Protein AF-A0ABD2NHF4-F1 (afdb_monomer)

Mean predicted aligned error: 11.07 Å

Radius of gyration: 27.61 Å; Cα contacts (8 Å, |Δi|>4): 330; chains: 1; bounding box: 71×28×76 Å

Organism: NCBI:txid559131

InterPro domains:
  IPR002110 Ankyrin repeat [PF12796] (22-99)
  IPR002110 Ankyrin repeat [PR01415] (70-85)
  IPR002110 Ankyrin repeat [PR01415] (150-164)
  IPR002110 Ankyrin repeat [PS50088] (69-101)
  IPR002110 Ankyrin repeat [SM00248] (5-34)
  IPR002110 Ankyrin repeat [SM00248] (36-65)
  IPR002110 Ankyrin repeat [SM00248] (69-98)
  IPR002110 Ankyrin repeat [SM00248] (102-132)
  IPR002110 Ankyrin repeat [SM00248] (135-163)
  IPR036770 Ankyrin repeat-containing domain superfamily [G3DSA:1.25.40.20] (1-206)
  IPR036770 Ankyrin repeat-containing domain superfamily [SSF48403] (3-167)

Secondary structure (DSSP, 8-state):
---HHHHHHHHHHHHTT-HHHHHHHHHTT----HHHHHHHHHHHHHTT-HHHHHHHHHTT--SS---TTS--HHHHHHHTT-HHHHHHHHHTT--S---BTTTB-HHHHHHHTT--HHHHHHHHTT-S-TT-EETTEEHHHHHHHH-GGGHHHHHHTT--TT--BTTB-HHHHHHHS---HHHHHHHHHH---S-HHHH--HHHHHHHHSSS-SSSSHHHHHHHHHHHSHHHHHHHHHSHHHHHHHHHHHHHTT---HHHHHHHHHHHHHTT----HHHHHHHHHHTT-----

Foldseek 3Di:
DDDPVLLVQLVVCLVVVPLPSNLVSLVVVPPDDLVSLQVSLLSCLLSVPLSSNLSSVVSPRAQADADPQQDTSLLSNLLVLPPSSNVSCVVSPHDQQSQGDQRAGSLNSSLVSVHDPVSNLVSLVVDPDQADAGPQDGPLLSCLAGPLVCLLVSVVSPRQQQDDTPNDGSLLSCLVRPDALVSLLSSVVRHDDPDDPPDPPLVNLLSLLLRDPCPDDSSVSNLLSQCLPPVNVVCLQVPVLVSLQSSLVSCLVPDDDVVSVVSNVVSCVVNVRDDDPVSVVVSCVSSVHDDDD

pLDDT: mean 76.52, std 15.14, range [29.47, 97.62]

Solvent-accessible surface area (backbone atoms only — not comparable to full-atom values): 16964 Å² total; per-residue (Å²): 136,80,59,77,62,62,60,52,51,51,56,44,22,64,76,66,69,36,65,66,59,41,51,58,50,60,72,68,61,67,77,62,54,74,69,54,32,38,55,50,50,43,49,27,39,74,65,69,35,54,72,54,40,53,53,43,49,78,74,66,42,60,54,68,50,56,50,99,82,46,44,28,43,58,54,50,18,38,70,66,51,36,56,70,45,39,53,50,44,56,73,72,63,45,68,68,78,67,56,29,90,67,53,36,43,62,36,50,44,23,53,73,70,63,31,49,66,70,51,37,55,57,34,50,78,68,60,86,62,53,71,49,62,29,90,65,45,33,48,67,63,51,24,53,74,65,41,54,86,48,47,69,58,48,46,76,70,63,34,63,62,71,53,66,42,84,94,31,41,52,68,61,50,39,64,83,36,79,62,58,54,73,59,50,44,56,53,57,75,64,49,72,84,90,56,72,91,85,55,70,46,60,60,65,58,36,51,70,43,57,51,97,39,66,77,88,42,63,56,41,50,44,53,48,53,51,56,66,32,74,74,44,43,53,47,44,66,74,44,42,58,60,55,49,44,50,46,48,62,42,24,66,85,75,71,74,53,74,68,57,53,52,51,51,52,50,53,41,48,75,70,71,36,79,82,51,70,68,50,53,52,53,41,33,58,73,69,72,48,80,80,85,126

Nearest PDB structures (foldseek):
  5y4e-assembly2_B  TM=7.535E-01  e=1.048E-05  Homo sapiens
  6z4s-assembly1_AAA  TM=8.666E-01  e=1.338E-03  Rattus norvegicus
  8jec-assembly1_D  TM=6.372E-01  e=3.390E-04  Arabidopsis thaliana
  8jeu-assembly1_B  TM=6.834E-01  e=2.660E-03  Arabidopsis thaliana
  8wfz-assembly1_A  TM=5.678E-01  e=9.495E-04  Arabidopsis thaliana

Structure (mmCIF, N/CA/C/O backbone):
data_AF-A0ABD2NHF4-F1
#
_entry.id   AF-A0ABD2NHF4-F1
#
loop_
_atom_site.group_PDB
_atom_site.id
_atom_site.type_symbol
_atom_site.label_atom_id
_atom_site.label_alt_id
_atom_site.label_comp_id
_atom_site.label_asym_id
_atom_site.label_entity_id
_atom_site.label_seq_id
_atom_site.pdbx_PDB_ins_code
_atom_site.Cartn_x
_atom_site.Cartn_y
_atom_site.Cartn_z
_atom_site.occupancy
_atom_site.B_iso_or_equiv
_atom_site.auth_seq_id
_atom_site.auth_comp_id
_atom_site.auth_asym_id
_atom_site.auth_atom_id
_atom_site.pdbx_PDB_model_num
ATOM 1 N N . MET A 1 1 ? -31.827 11.013 31.136 1.00 29.47 1 MET A N 1
ATOM 2 C CA . MET A 1 1 ? -30.781 11.999 31.483 1.00 29.47 1 MET A CA 1
ATOM 3 C C . MET A 1 1 ? -29.882 11.356 32.525 1.00 29.47 1 MET A C 1
ATOM 5 O O . MET A 1 1 ? -30.303 11.246 33.669 1.00 29.47 1 MET A O 1
ATOM 9 N N . LEU A 1 2 ? -28.715 10.832 32.148 1.00 40.34 2 LEU A N 1
ATOM 10 C CA . LEU A 1 2 ? -27.735 10.387 33.142 1.00 40.34 2 LEU A CA 1
ATOM 11 C C . LEU A 1 2 ? -26.875 11.585 33.553 1.00 40.34 2 LEU A C 1
ATOM 13 O O . LEU A 1 2 ? -26.462 12.386 32.722 1.00 40.34 2 LEU A O 1
ATOM 17 N N . ASN A 1 3 ? -26.702 11.742 34.865 1.00 45.44 3 ASN A N 1
ATOM 18 C CA . ASN A 1 3 ? -25.976 12.841 35.493 1.00 45.44 3 ASN A CA 1
ATOM 19 C C . ASN A 1 3 ? -24.485 12.809 35.118 1.00 45.44 3 ASN A C 1
ATOM 21 O O . ASN A 1 3 ? -23.912 11.726 35.001 1.00 45.44 3 ASN A O 1
ATOM 25 N N . ARG A 1 4 ? -23.850 13.994 35.088 1.00 56.00 4 ARG A N 1
ATOM 26 C CA . ARG A 1 4 ? -22.400 14.274 34.918 1.00 56.00 4 ARG A CA 1
ATOM 27 C C . ARG A 1 4 ? -21.428 13.302 35.626 1.00 56.00 4 ARG A C 1
ATOM 29 O O . ARG A 1 4 ? -20.258 13.231 35.272 1.00 56.00 4 ARG A O 1
ATOM 36 N N . ASN A 1 5 ? -21.899 12.547 36.617 1.00 59.22 5 ASN A N 1
ATOM 37 C CA . ASN A 1 5 ? -21.129 11.554 37.357 1.00 59.22 5 ASN A CA 1
ATOM 38 C C . ASN A 1 5 ? -20.833 10.287 36.533 1.00 59.22 5 ASN A C 1
ATOM 40 O O . ASN A 1 5 ? -19.735 9.764 36.646 1.00 59.22 5 ASN A O 1
ATOM 44 N N . GLY A 1 6 ? -21.758 9.792 35.700 1.00 61.44 6 GLY A N 1
ATOM 45 C CA . GLY A 1 6 ? -21.541 8.557 34.923 1.00 61.44 6 GLY A CA 1
ATOM 46 C C . GLY A 1 6 ? -20.440 8.703 33.868 1.00 61.44 6 GLY A C 1
ATOM 47 O O . GLY A 1 6 ? -19.565 7.848 33.754 1.00 61.44 6 GLY A O 1
ATOM 48 N N . GLU A 1 7 ? -20.436 9.837 33.167 1.00 65.12 7 GLU A N 1
ATOM 49 C CA . GLU A 1 7 ? -19.416 10.190 32.172 1.00 65.12 7 GLU A CA 1
ATOM 50 C C . GLU A 1 7 ? -18.049 10.377 32.833 1.00 65.12 7 GLU A C 1
ATOM 52 O O . GLU A 1 7 ? -17.050 9.810 32.394 1.00 65.12 7 GLU A O 1
ATOM 57 N N . SER A 1 8 ? -18.013 11.116 33.948 1.00 69.88 8 SER A N 1
ATOM 58 C CA . SER A 1 8 ? -16.793 11.322 34.727 1.00 69.88 8 SER A CA 1
ATOM 59 C C . SER A 1 8 ? -16.203 10.005 35.236 1.00 69.88 8 SER A C 1
ATOM 61 O O . SER A 1 8 ? -14.984 9.858 35.225 1.00 69.88 8 SER A O 1
ATOM 63 N N . LEU A 1 9 ? -17.036 9.050 35.670 1.00 73.12 9 LEU A N 1
ATOM 64 C CA . LEU A 1 9 ? -16.575 7.749 36.172 1.00 73.12 9 LEU A CA 1
ATOM 65 C C . LEU A 1 9 ? -15.984 6.881 35.053 1.00 73.12 9 LEU A C 1
ATOM 67 O O . LEU A 1 9 ? -14.995 6.194 35.290 1.00 73.12 9 LEU A O 1
ATOM 71 N N . LEU A 1 10 ? -16.517 6.956 33.831 1.00 74.00 10 LEU A N 1
ATOM 72 C CA . LEU A 1 10 ? -15.945 6.256 32.676 1.00 74.00 10 LEU A CA 1
ATOM 73 C C . LEU A 1 10 ? -14.634 6.876 32.195 1.00 74.00 10 LEU A C 1
ATOM 75 O O . LEU A 1 10 ? -13.663 6.167 31.954 1.00 74.00 10 LEU A O 1
ATOM 79 N N . TYR A 1 11 ? -14.546 8.204 32.109 1.00 74.19 11 TYR A N 1
ATOM 80 C CA . TYR A 1 11 ? -13.256 8.841 31.825 1.00 74.19 11 TYR A CA 1
ATOM 81 C C . TYR A 1 11 ? -12.226 8.549 32.921 1.00 74.19 11 TYR A C 1
ATOM 83 O O . TYR A 1 11 ? -11.036 8.412 32.636 1.00 74.19 11 TYR A O 1
ATOM 91 N N . GLN A 1 12 ? -12.670 8.430 34.172 1.00 74.88 12 GLN A N 1
ATOM 92 C CA . GLN A 1 12 ? -11.810 8.028 35.276 1.00 74.88 12 GLN A CA 1
ATOM 93 C C . GLN A 1 12 ? -11.367 6.565 35.151 1.00 74.88 12 GLN A C 1
ATOM 95 O O . GLN A 1 12 ? -10.194 6.295 35.391 1.00 74.88 12 GLN A O 1
ATOM 100 N N . SER A 1 13 ? -12.230 5.642 34.704 1.00 77.50 13 SER A N 1
ATOM 101 C CA . SER A 1 13 ? -11.823 4.251 34.453 1.00 77.50 13 SER A CA 1
ATOM 102 C C . SER A 1 13 ? -10.774 4.156 33.342 1.00 77.50 13 SER A C 1
ATOM 104 O O . SER A 1 13 ? -9.809 3.413 33.496 1.00 77.50 13 SER A O 1
ATOM 106 N N . LEU A 1 14 ? -10.905 4.960 32.273 1.00 77.25 14 LEU A N 1
ATOM 107 C CA . LEU A 1 14 ? -9.881 5.116 31.225 1.00 77.25 14 LEU A CA 1
ATOM 108 C C . LEU A 1 14 ? -8.553 5.638 31.791 1.00 77.25 14 LEU A C 1
ATOM 110 O O . LEU A 1 14 ? -7.505 5.049 31.548 1.00 77.25 14 LEU A O 1
ATOM 114 N N . ARG A 1 15 ? -8.593 6.713 32.589 1.00 75.50 15 ARG A N 1
ATOM 115 C CA . ARG A 1 15 ? -7.394 7.322 33.197 1.00 75.50 15 ARG A CA 1
ATOM 116 C C . ARG A 1 15 ? -6.671 6.410 34.180 1.00 75.50 15 ARG A C 1
ATOM 118 O O . ARG A 1 15 ? -5.449 6.452 34.253 1.00 75.50 15 ARG A O 1
ATOM 125 N N . CYS A 1 16 ? -7.421 5.642 34.961 1.00 77.06 16 CYS A N 1
ATOM 126 C CA . CYS A 1 16 ? -6.877 4.733 35.963 1.00 77.06 16 CYS A CA 1
ATOM 127 C C . CYS A 1 16 ? -6.583 3.334 35.405 1.00 77.06 16 CYS A C 1
ATOM 129 O O . CYS A 1 16 ? -6.199 2.473 36.190 1.00 77.06 16 CYS A O 1
ATOM 131 N N . THR A 1 17 ? -6.820 3.108 34.102 1.00 78.69 17 THR A N 1
ATOM 132 C CA . THR A 1 17 ? -6.677 1.814 33.410 1.00 78.69 17 THR A CA 1
ATOM 133 C C . THR A 1 17 ? -7.330 0.635 34.150 1.00 78.69 17 THR A C 1
ATOM 135 O O . THR A 1 17 ? -6.913 -0.515 34.024 1.00 78.69 17 THR A O 1
ATOM 138 N N . ASP A 1 18 ? -8.405 0.910 34.898 1.00 84.62 18 ASP A N 1
ATOM 139 C CA . ASP A 1 18 ? -9.119 -0.074 35.713 1.00 84.62 18 ASP A CA 1
ATOM 140 C C . ASP A 1 18 ? -10.211 -0.791 34.898 1.00 84.62 18 ASP A C 1
ATOM 142 O O . ASP A 1 18 ? -11.338 -0.307 34.733 1.00 84.62 18 ASP A O 1
ATOM 146 N N . GLN A 1 19 ? -9.856 -1.969 34.379 1.00 84.62 19 GLN A N 1
ATOM 147 C CA . GLN A 1 19 ? -10.732 -2.824 33.572 1.00 84.62 19 GLN A CA 1
ATOM 148 C C . GLN A 1 19 ? -11.946 -3.343 34.351 1.00 84.62 19 GLN A C 1
ATOM 150 O O . GLN A 1 19 ? -13.035 -3.507 33.789 1.00 84.62 19 GLN A O 1
ATOM 155 N N . TYR A 1 20 ? -11.766 -3.646 35.637 1.00 84.25 20 TYR A N 1
ATOM 156 C CA . TYR A 1 20 ? -12.846 -4.154 36.475 1.00 84.25 20 TYR A CA 1
ATOM 157 C C . TYR A 1 20 ? -13.886 -3.057 36.688 1.00 84.25 20 TYR A C 1
ATOM 159 O O . TYR A 1 20 ? -15.079 -3.275 36.467 1.00 84.25 20 TYR A O 1
ATOM 167 N N . PHE A 1 21 ? -13.420 -1.855 37.026 1.00 84.00 21 PHE A N 1
ATOM 168 C CA . PHE A 1 21 ? -14.274 -0.694 37.216 1.00 84.00 21 PHE A CA 1
ATOM 169 C C . PHE A 1 21 ? -15.009 -0.298 35.932 1.00 84.00 21 PHE A C 1
ATOM 171 O O . PHE A 1 21 ? -16.218 -0.069 35.984 1.00 84.00 21 PHE A O 1
ATOM 178 N N . LEU A 1 22 ? -14.333 -0.317 34.775 1.00 84.06 22 LEU A N 1
ATOM 179 C CA . LEU A 1 22 ? -14.973 -0.110 33.470 1.00 84.06 22 LEU A CA 1
ATOM 180 C C . LEU A 1 22 ? -16.131 -1.098 33.253 1.00 84.06 22 LEU A C 1
ATOM 182 O O . LEU A 1 22 ? -17.253 -0.687 32.959 1.00 84.06 22 LEU A O 1
ATOM 186 N N . ASN A 1 23 ? -15.885 -2.396 33.451 1.00 84.56 23 ASN A N 1
ATOM 187 C CA . ASN A 1 23 ? -16.900 -3.432 33.255 1.00 84.56 23 ASN A CA 1
ATOM 188 C C . ASN A 1 23 ? -18.086 -3.287 34.210 1.00 84.56 23 ASN A C 1
ATOM 190 O O . ASN A 1 23 ? -19.228 -3.481 33.800 1.00 84.56 23 ASN A O 1
ATOM 194 N N . GLU A 1 24 ? -17.842 -2.934 35.471 1.00 83.75 24 GLU A N 1
ATOM 195 C CA . GLU A 1 24 ? -18.911 -2.690 36.441 1.00 83.75 24 GLU A CA 1
ATOM 196 C C . GLU A 1 24 ? -19.770 -1.476 36.069 1.00 83.75 24 GLU A C 1
ATOM 198 O O . GLU A 1 24 ? -20.984 -1.495 36.286 1.00 83.75 24 GLU A O 1
ATOM 203 N N . ILE A 1 25 ? -19.175 -0.436 35.476 1.00 80.19 25 ILE A N 1
ATOM 204 C CA . ILE A 1 25 ? -19.936 0.708 34.967 1.00 80.19 25 ILE A CA 1
ATOM 205 C C . ILE A 1 25 ? -20.766 0.298 33.744 1.00 80.19 25 ILE A C 1
ATOM 207 O O . ILE A 1 25 ? -21.967 0.563 33.718 1.00 80.19 25 ILE A O 1
ATOM 211 N N . LEU A 1 26 ? -20.171 -0.397 32.770 1.00 80.19 26 LEU A N 1
ATOM 212 C CA . LEU A 1 26 ? -20.866 -0.827 31.549 1.00 80.19 26 LEU A CA 1
ATOM 213 C C . LEU A 1 26 ? -22.0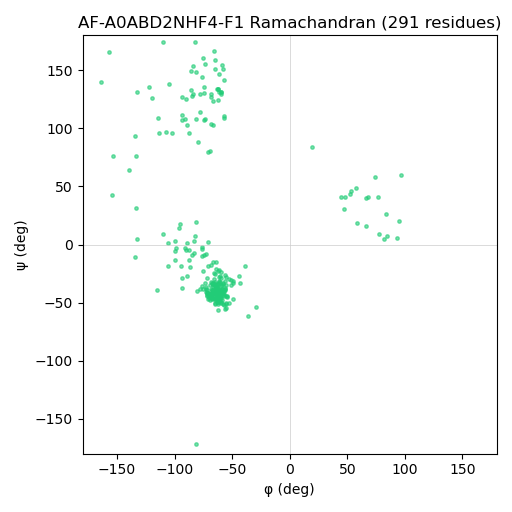36 -1.784 31.852 1.00 80.19 26 LEU A C 1
ATOM 215 O O . LEU A 1 26 ? -23.142 -1.587 31.348 1.00 80.19 26 LEU A O 1
ATOM 219 N N . LYS A 1 27 ? -21.848 -2.751 32.765 1.00 81.75 27 LYS A N 1
ATOM 220 C CA . LYS A 1 27 ? -22.908 -3.676 33.222 1.00 81.75 27 LYS A CA 1
ATOM 221 C C . LYS A 1 27 ? -24.118 -2.974 33.828 1.00 81.75 27 LYS A C 1
ATOM 223 O O . LYS A 1 27 ? -25.232 -3.478 33.717 1.00 81.75 27 LYS A O 1
ATOM 228 N N . LYS A 1 28 ? -23.920 -1.832 34.494 1.00 79.12 28 LYS A N 1
ATOM 229 C CA . LYS A 1 28 ? -25.012 -1.069 35.121 1.00 79.12 28 LYS A CA 1
ATOM 230 C C . LYS A 1 28 ? -25.923 -0.381 34.101 1.00 79.12 28 LYS A C 1
ATOM 232 O O . LYS A 1 28 ? -26.858 0.302 34.510 1.00 79.12 28 LYS A O 1
ATOM 237 N N . GLY A 1 29 ? -25.681 -0.577 32.802 1.00 65.56 29 GLY A N 1
ATOM 238 C CA . GLY A 1 29 ? -26.550 -0.088 31.740 1.00 65.56 29 GLY A CA 1
ATOM 239 C C . GLY A 1 29 ? -26.558 1.431 31.686 1.00 65.56 29 GLY A C 1
ATOM 240 O O . GLY A 1 29 ? -27.617 2.035 31.523 1.00 65.56 29 GLY A O 1
ATOM 241 N N . VAL A 1 30 ? -25.391 2.062 31.874 1.00 63.25 30 VAL A N 1
ATOM 242 C CA . VAL A 1 30 ? -25.257 3.501 31.637 1.00 63.25 30 VAL A CA 1
ATOM 243 C C . VAL A 1 30 ? -25.673 3.730 30.185 1.00 63.25 30 VAL A C 1
ATOM 245 O O . VAL A 1 30 ? -24.983 3.296 29.268 1.00 63.25 30 VAL A O 1
ATOM 248 N N . SER A 1 31 ? -26.835 4.358 29.968 1.00 57.66 31 SER A N 1
ATOM 249 C CA . SER A 1 31 ? -27.239 4.836 28.649 1.00 57.66 31 SER A CA 1
ATOM 250 C C . SER A 1 31 ? -26.317 6.001 28.310 1.00 57.66 31 SER A C 1
ATOM 252 O O . SER A 1 31 ? -26.635 7.163 28.585 1.00 57.66 31 SER A O 1
ATOM 254 N N . LEU A 1 32 ? -25.113 5.688 27.841 1.00 57.25 32 LEU A N 1
ATOM 255 C CA . LEU A 1 32 ? -24.205 6.717 27.374 1.00 57.25 32 LEU A CA 1
ATOM 256 C C . LEU A 1 32 ? -24.904 7.381 26.202 1.00 57.25 32 LEU A C 1
ATOM 258 O O . LEU 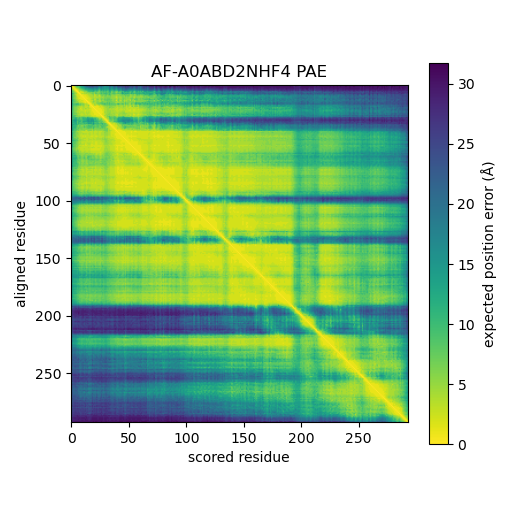A 1 32 ? -25.515 6.709 25.365 1.00 57.25 32 LEU A O 1
ATOM 262 N N . ASP A 1 33 ? -24.889 8.707 26.204 1.00 63.59 33 ASP A N 1
ATOM 263 C CA . ASP A 1 33 ? -25.301 9.396 25.003 1.00 63.59 33 ASP A CA 1
ATOM 264 C C . ASP A 1 33 ? -24.377 8.953 23.855 1.00 63.59 33 ASP A C 1
ATOM 266 O O . ASP A 1 33 ? -23.251 8.476 24.055 1.00 63.59 33 ASP A O 1
ATOM 270 N N . GLU A 1 34 ? 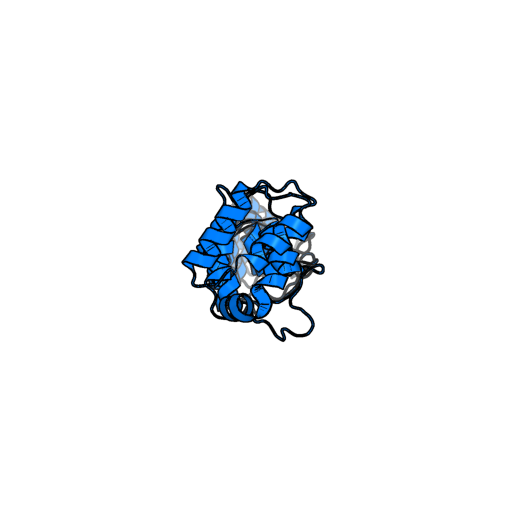-24.889 9.036 22.635 1.00 62.84 34 GLU A N 1
ATOM 271 C CA . GLU A 1 34 ? -24.163 8.555 21.466 1.00 62.84 34 GLU A CA 1
ATOM 272 C C . GLU A 1 34 ? -22.784 9.226 21.368 1.00 62.84 34 GLU A C 1
ATOM 274 O O . GLU A 1 34 ? -21.807 8.550 21.069 1.00 62.84 34 GLU A O 1
ATOM 279 N N . ASN A 1 35 ? -22.695 10.517 21.726 1.00 67.12 35 ASN A N 1
ATOM 280 C CA . ASN A 1 35 ? -21.490 11.356 21.711 1.00 67.12 35 ASN A CA 1
ATOM 281 C C . ASN A 1 35 ? -20.390 10.910 22.689 1.00 67.12 35 ASN A C 1
ATOM 283 O O . ASN A 1 35 ? -19.198 11.022 22.384 1.00 67.12 35 ASN A O 1
ATOM 287 N N . LEU A 1 36 ? -20.767 10.422 23.865 1.00 68.94 36 LEU A N 1
ATOM 288 C CA . LEU A 1 36 ? -19.864 9.943 24.897 1.00 68.94 36 LEU A CA 1
ATOM 289 C C . LEU A 1 36 ? -19.296 8.577 24.523 1.00 68.94 36 LEU A C 1
ATOM 291 O O . LEU A 1 36 ? -18.096 8.373 24.710 1.00 68.94 36 LEU A O 1
ATOM 295 N N . TYR A 1 37 ? -20.104 7.692 23.919 1.00 69.44 37 TYR A N 1
ATOM 296 C CA . TYR A 1 37 ? -19.597 6.448 23.323 1.00 69.44 37 TYR A CA 1
ATOM 297 C C . TYR A 1 37 ? -18.520 6.738 22.268 1.00 69.44 37 TYR A C 1
ATOM 299 O O . TYR A 1 37 ? -17.458 6.113 22.327 1.00 69.44 37 TYR A O 1
ATOM 307 N N . LYS A 1 38 ? -18.731 7.733 21.382 1.00 71.06 38 LYS A N 1
ATOM 308 C CA . LYS A 1 38 ? -17.725 8.132 20.368 1.00 71.06 38 LYS A CA 1
ATOM 309 C C . LYS A 1 38 ? -16.407 8.491 21.045 1.00 71.06 38 LYS A C 1
ATOM 311 O O . LYS A 1 38 ? -15.368 7.910 20.753 1.00 71.06 38 LYS A O 1
ATOM 316 N N . LYS A 1 39 ? -16.433 9.428 21.996 1.00 79.69 39 LYS A N 1
ATOM 317 C CA . LYS A 1 39 ? -15.207 9.937 22.637 1.00 79.69 39 LYS A CA 1
ATOM 318 C C . LYS A 1 39 ? -14.485 8.892 23.488 1.00 79.69 39 LYS A C 1
ATOM 320 O O . LYS A 1 39 ? -13.260 8.927 23.583 1.00 79.69 39 LYS A O 1
ATOM 325 N N . ILE A 1 40 ? -15.224 7.995 24.138 1.00 84.38 40 ILE A N 1
ATOM 326 C CA . ILE A 1 40 ? -14.641 6.966 25.004 1.00 84.38 40 ILE A CA 1
ATOM 327 C C . ILE A 1 40 ? -13.902 5.902 24.192 1.00 84.38 40 ILE A C 1
ATOM 329 O O . ILE A 1 40 ? -12.800 5.528 24.593 1.00 84.38 40 ILE A O 1
ATOM 333 N N . LEU A 1 41 ? -14.455 5.459 23.056 1.00 89.31 41 LEU A N 1
ATOM 334 C CA . LEU A 1 41 ? -13.776 4.483 22.203 1.00 89.31 41 LEU A CA 1
ATOM 335 C C . LEU A 1 41 ? -12.474 5.060 21.637 1.00 89.31 41 LEU A C 1
ATOM 337 O O . LEU A 1 41 ? -11.427 4.437 21.791 1.00 89.31 41 LEU A O 1
ATOM 341 N N . HIS A 1 42 ? -12.505 6.289 21.108 1.00 89.12 42 HIS A N 1
ATOM 342 C CA . HIS A 1 42 ? -11.289 6.977 20.660 1.00 89.12 42 HIS A CA 1
ATOM 343 C C . HIS A 1 42 ? -10.234 7.061 21.760 1.00 89.12 42 HIS A C 1
ATOM 345 O O . HIS A 1 42 ? -9.065 6.794 21.512 1.00 89.12 42 HIS A O 1
ATOM 351 N N . ASN A 1 43 ? -10.622 7.397 22.992 1.00 88.56 43 ASN A N 1
ATOM 352 C CA . ASN A 1 43 ? -9.669 7.459 24.094 1.00 88.56 43 ASN A CA 1
ATOM 353 C C . ASN A 1 43 ? -9.108 6.084 24.471 1.00 88.56 43 ASN A C 1
ATOM 355 O O . ASN A 1 43 ? -7.923 5.995 24.766 1.00 88.56 43 ASN A O 1
ATOM 359 N N . ALA A 1 44 ? -9.916 5.022 24.459 1.00 91.25 44 ALA A N 1
ATOM 360 C CA . ALA A 1 44 ? -9.424 3.667 24.707 1.00 91.25 44 ALA A CA 1
ATOM 361 C C . ALA A 1 44 ? -8.409 3.221 23.641 1.00 91.25 44 ALA A C 1
ATOM 363 O O . ALA A 1 44 ? -7.382 2.637 23.989 1.00 91.25 44 ALA A O 1
ATOM 364 N N . VAL A 1 45 ? -8.658 3.562 22.370 1.00 93.31 45 VAL A N 1
ATOM 365 C CA . VAL A 1 45 ? -7.717 3.313 21.269 1.00 93.31 45 VAL A CA 1
ATOM 366 C C . VAL A 1 45 ? -6.460 4.178 21.398 1.00 93.31 45 VAL A C 1
ATOM 368 O O . VAL A 1 45 ? -5.362 3.648 21.287 1.00 93.31 45 VAL A O 1
ATOM 371 N N . LYS A 1 46 ? -6.580 5.475 21.724 1.00 91.31 46 LYS A N 1
ATOM 372 C CA . LYS A 1 46 ? -5.433 6.377 21.977 1.00 91.31 46 LYS A CA 1
ATOM 373 C C . LYS A 1 46 ? -4.573 5.930 23.161 1.00 91.31 46 LYS A C 1
ATOM 375 O O . LYS A 1 46 ? -3.369 6.145 23.161 1.00 91.31 46 LYS A O 1
ATOM 380 N N . LEU A 1 47 ? -5.181 5.303 24.169 1.00 91.44 47 LEU A N 1
ATOM 381 C CA . LEU A 1 47 ? -4.473 4.668 25.287 1.00 91.44 47 LEU A CA 1
ATOM 382 C C . LEU A 1 47 ? -3.841 3.321 24.908 1.00 91.44 47 LEU A C 1
ATOM 384 O O . LEU A 1 47 ? -3.208 2.696 25.755 1.00 91.44 47 LEU A O 1
ATOM 388 N N . ASN A 1 48 ? -4.032 2.877 23.665 1.00 93.06 48 ASN A N 1
ATOM 389 C CA . ASN A 1 48 ? -3.520 1.637 23.110 1.00 93.06 48 ASN A CA 1
ATOM 390 C C . ASN A 1 48 ? -3.856 0.412 23.975 1.00 93.06 48 ASN A C 1
ATOM 392 O O . ASN A 1 48 ? -2.998 -0.424 24.251 1.00 93.06 48 ASN A O 1
ATOM 396 N N . ASN A 1 49 ? -5.103 0.342 24.463 1.00 92.06 49 ASN A N 1
ATOM 397 C CA . ASN A 1 49 ? -5.550 -0.689 25.398 1.00 92.06 49 ASN A CA 1
ATOM 398 C C . ASN A 1 49 ? -6.606 -1.620 24.761 1.00 92.06 49 ASN A C 1
ATOM 400 O O . ASN A 1 49 ? -7.805 -1.316 24.814 1.00 92.06 49 ASN A O 1
ATOM 404 N N . PRO A 1 50 ? -6.193 -2.784 24.223 1.00 93.88 50 PRO A N 1
ATOM 405 C CA . PRO A 1 50 ? -7.088 -3.745 23.580 1.00 93.88 50 PRO A CA 1
ATOM 406 C C . PRO A 1 50 ? -8.228 -4.230 24.480 1.00 93.88 50 PRO A C 1
ATOM 408 O O . PRO A 1 50 ? -9.377 -4.327 24.050 1.00 93.88 50 PRO A O 1
ATOM 411 N N . THR A 1 51 ? -7.950 -4.474 25.764 1.00 92.88 51 THR A N 1
ATOM 412 C CA . THR A 1 51 ? -8.959 -4.987 26.710 1.00 92.88 51 THR A CA 1
ATOM 413 C C . THR A 1 51 ? -10.117 -4.007 26.911 1.00 92.88 51 THR A C 1
ATOM 415 O O . THR A 1 51 ? -11.292 -4.401 26.959 1.00 92.88 51 THR A O 1
ATOM 418 N N . PHE A 1 52 ? -9.791 -2.716 26.934 1.00 91.06 52 PHE A N 1
ATOM 419 C CA . PHE A 1 52 ? -10.757 -1.634 27.056 1.00 91.06 52 PHE A CA 1
ATOM 420 C C . PHE A 1 52 ? -11.573 -1.483 25.783 1.00 91.06 52 PHE A C 1
ATOM 422 O O . PHE A 1 52 ? -12.799 -1.413 25.858 1.00 91.06 52 PHE A O 1
ATOM 429 N N . VAL A 1 53 ? -10.899 -1.487 24.630 1.00 92.94 53 VAL A N 1
ATOM 430 C CA . VAL A 1 53 ? -11.551 -1.447 23.319 1.00 92.94 53 VAL A CA 1
ATOM 431 C C . VAL A 1 53 ? -12.547 -2.598 23.203 1.00 92.94 53 VAL A C 1
ATOM 433 O O . VAL A 1 53 ? -13.733 -2.343 23.025 1.00 92.94 53 VAL A O 1
ATOM 436 N N . ASN A 1 54 ? -12.117 -3.842 23.431 1.00 92.44 54 ASN A N 1
ATOM 437 C CA . ASN A 1 54 ? -12.993 -5.013 23.361 1.00 92.44 54 ASN A CA 1
ATOM 438 C C . ASN A 1 54 ? -14.223 -4.868 24.265 1.00 92.44 54 ASN A C 1
ATOM 440 O O . ASN A 1 54 ? -15.349 -5.136 23.854 1.00 92.44 54 ASN A O 1
ATOM 444 N N . SER A 1 55 ? -14.018 -4.415 25.504 1.00 90.12 55 SER A N 1
ATOM 445 C CA . SER A 1 55 ? -15.122 -4.199 26.439 1.00 90.12 55 SER A CA 1
ATOM 446 C C . SER A 1 55 ? -16.112 -3.185 25.873 1.00 90.12 55 SER A C 1
ATOM 448 O O . SER A 1 55 ? -17.296 -3.481 25.785 1.00 90.12 55 SER A O 1
ATOM 450 N N . LEU A 1 56 ? -15.642 -2.026 25.416 1.00 88.81 56 LEU A N 1
ATOM 451 C CA . LEU A 1 56 ? -16.499 -0.985 24.849 1.00 88.81 56 LEU A CA 1
ATOM 452 C C . LEU A 1 56 ? -17.266 -1.461 23.606 1.00 88.81 56 LEU A C 1
ATOM 454 O O . LEU A 1 56 ? -18.472 -1.226 23.518 1.00 88.81 56 LEU A O 1
ATOM 458 N N . LEU A 1 57 ? -16.607 -2.185 22.697 1.00 89.62 57 LEU A N 1
ATOM 459 C CA . LEU A 1 57 ? -17.237 -2.747 21.497 1.00 89.62 57 LEU A CA 1
ATOM 460 C C . LEU A 1 57 ? -18.328 -3.766 21.846 1.00 89.62 57 LEU A C 1
ATOM 462 O O . LEU A 1 57 ? -19.434 -3.700 21.311 1.00 89.62 57 LEU A O 1
ATOM 466 N N . ARG A 1 58 ? -18.081 -4.647 22.827 1.00 88.62 58 ARG A N 1
ATOM 467 C CA . ARG A 1 58 ? -19.078 -5.623 23.308 1.00 88.62 58 ARG A CA 1
ATOM 468 C C . ARG A 1 58 ? -20.345 -4.984 23.873 1.00 88.62 58 ARG A C 1
ATOM 470 O O . ARG A 1 58 ? -21.392 -5.626 23.859 1.00 88.62 58 ARG A O 1
ATOM 477 N N . TYR A 1 59 ? -20.254 -3.757 24.382 1.00 84.12 59 TYR A N 1
ATOM 478 C CA . TYR A 1 59 ? -21.400 -2.989 24.878 1.00 84.12 59 TYR A CA 1
ATOM 479 C C . TYR A 1 59 ? -21.962 -2.003 23.837 1.00 84.12 59 TYR A C 1
ATOM 481 O O . TYR A 1 59 ? -22.782 -1.156 24.187 1.00 84.12 59 TYR A O 1
ATOM 489 N N . GLY A 1 60 ? -21.580 -2.136 22.560 1.00 81.75 60 GLY A N 1
ATOM 490 C CA . GLY A 1 60 ? -22.183 -1.402 21.445 1.00 81.75 60 GLY A CA 1
ATOM 491 C C . GLY A 1 60 ? -21.621 0.002 21.223 1.00 81.75 60 GLY A C 1
ATOM 492 O O . GLY A 1 60 ? -22.333 0.862 20.705 1.00 81.75 60 GLY A O 1
ATOM 493 N N . ALA A 1 61 ? -20.371 0.263 21.621 1.00 84.31 61 ALA A N 1
ATOM 494 C CA . ALA A 1 61 ? -19.708 1.513 21.263 1.00 84.31 61 ALA A CA 1
ATOM 495 C C . ALA A 1 61 ? -19.624 1.659 19.733 1.00 84.31 61 ALA A C 1
ATOM 497 O O . ALA A 1 61 ? -19.206 0.738 19.037 1.00 84.31 61 ALA A O 1
ATOM 498 N N . SER A 1 62 ? -20.013 2.825 19.213 1.00 83.94 62 SER A N 1
ATOM 499 C CA . SER A 1 62 ? -19.972 3.100 17.775 1.00 83.94 62 SER A CA 1
ATOM 500 C C . SER A 1 62 ? -18.535 3.338 17.301 1.00 83.94 62 SER A C 1
ATOM 502 O O . SER A 1 62 ? -17.811 4.138 17.901 1.00 83.94 62 SER A O 1
ATOM 504 N N . MET A 1 63 ? -18.151 2.643 16.228 1.00 87.06 63 MET A N 1
ATOM 505 C CA . MET A 1 63 ? -16.775 2.548 15.727 1.00 87.06 63 MET A CA 1
ATOM 506 C C . MET A 1 63 ? -16.467 3.468 14.554 1.00 87.06 63 MET A C 1
ATOM 508 O O . MET A 1 63 ? -15.301 3.648 14.253 1.00 87.06 63 MET A O 1
ATOM 512 N N . ASP A 1 64 ? -17.478 4.055 13.919 1.00 86.00 64 ASP A N 1
ATOM 513 C CA . ASP A 1 64 ? -17.302 4.743 12.627 1.00 86.00 64 ASP A CA 1
ATOM 514 C C . ASP A 1 64 ? -17.335 6.264 12.776 1.00 86.00 64 ASP A C 1
ATOM 516 O O . ASP A 1 64 ? -17.266 7.018 11.813 1.00 86.00 64 ASP A O 1
ATOM 520 N N . ASN A 1 65 ? -17.479 6.738 14.011 1.00 83.75 65 ASN A N 1
ATOM 521 C CA . ASN A 1 65 ? -17.457 8.163 14.274 1.00 83.75 65 ASN A CA 1
ATOM 522 C C . ASN A 1 65 ? -16.037 8.686 14.213 1.00 83.75 65 ASN A C 1
ATOM 524 O O . ASN A 1 65 ? -15.126 8.050 14.726 1.00 83.75 65 ASN A O 1
ATOM 528 N N . GLU A 1 66 ? -15.898 9.900 13.715 1.00 85.69 66 GLU A N 1
ATOM 529 C CA . GLU A 1 66 ? -14.636 10.617 13.691 1.00 85.69 66 GLU A CA 1
ATOM 530 C C . GLU A 1 66 ? -14.383 11.370 15.008 1.00 85.69 66 GLU A C 1
ATOM 532 O O . GLU A 1 66 ? -15.314 11.817 15.697 1.00 85.69 66 GLU A O 1
ATOM 537 N N . ASP A 1 67 ? -13.110 11.526 15.373 1.00 83.38 67 ASP A N 1
ATOM 538 C CA . ASP A 1 67 ? -12.686 12.433 16.432 1.00 83.38 67 ASP A CA 1
ATOM 539 C C . ASP A 1 67 ? -12.579 13.891 15.946 1.00 83.38 67 ASP A C 1
ATOM 541 O O . ASP A 1 67 ? -12.995 14.255 14.850 1.00 83.38 67 ASP A O 1
ATOM 545 N N . ILE A 1 68 ? -12.033 14.775 16.787 1.00 82.25 68 ILE A N 1
ATOM 546 C CA . ILE A 1 68 ? -11.876 16.201 16.451 1.00 82.25 68 ILE A CA 1
ATOM 547 C C . ILE A 1 68 ? -10.927 16.465 15.271 1.00 82.25 68 ILE A C 1
ATOM 549 O O . ILE A 1 68 ? -10.916 17.583 14.762 1.00 82.25 68 ILE A O 1
ATOM 553 N N . MET A 1 69 ? -10.120 15.475 14.885 1.00 80.19 69 MET A N 1
ATOM 554 C CA . MET A 1 69 ? -9.214 15.526 13.742 1.00 80.19 69 MET A CA 1
ATOM 555 C C . MET A 1 69 ? -9.801 14.813 12.517 1.00 80.19 69 MET A C 1
ATOM 557 O O . MET A 1 69 ? -9.115 14.721 11.513 1.00 80.19 69 MET A O 1
ATOM 561 N N . GLY A 1 70 ? -11.034 14.299 12.565 1.00 84.19 70 GLY A N 1
ATOM 562 C CA . GLY A 1 70 ? -11.594 13.524 11.450 1.00 84.19 70 GLY A CA 1
ATOM 563 C C . GLY A 1 70 ? -11.151 12.053 11.431 1.00 84.19 70 GLY A C 1
ATOM 564 O O . GLY A 1 70 ? -11.471 11.323 10.500 1.00 84.19 70 GLY A O 1
ATOM 565 N N . LEU A 1 71 ? -10.408 11.586 12.443 1.00 86.69 71 LEU A N 1
ATOM 566 C CA . LEU A 1 71 ? -9.914 10.208 12.506 1.00 86.69 71 LEU A CA 1
ATOM 567 C C . LEU A 1 71 ? -10.975 9.293 13.114 1.00 86.69 71 LEU A C 1
ATOM 569 O O . LEU A 1 71 ? -11.418 9.556 14.230 1.00 86.69 71 LEU A O 1
ATOM 573 N N . THR A 1 72 ? -11.315 8.185 12.452 1.00 90.75 72 THR A N 1
ATOM 574 C CA . THR A 1 72 ? -12.050 7.097 13.113 1.00 90.75 72 THR A CA 1
ATOM 575 C C . THR A 1 72 ? -11.111 6.293 14.031 1.00 90.75 72 THR A C 1
ATOM 577 O O . THR A 1 72 ? -9.885 6.324 13.859 1.00 90.75 72 THR A O 1
ATOM 580 N N . PRO A 1 73 ? -11.641 5.533 15.008 1.00 92.75 73 PRO A N 1
ATOM 581 C CA . PRO A 1 73 ? -10.873 4.612 15.840 1.00 92.75 73 PRO A CA 1
ATOM 582 C C . PRO A 1 73 ? -9.960 3.670 15.046 1.00 92.75 73 PRO A C 1
ATOM 584 O O . PRO A 1 73 ? -8.880 3.350 15.539 1.00 92.75 73 PRO A O 1
ATOM 587 N N . LEU A 1 74 ? -10.353 3.255 13.833 1.00 94.19 74 LEU A N 1
ATOM 588 C CA . LEU A 1 74 ? -9.526 2.395 12.983 1.00 94.19 74 LEU A CA 1
ATOM 589 C C . LEU A 1 74 ? -8.219 3.092 12.588 1.00 94.19 74 LEU A C 1
ATOM 591 O O . LEU A 1 74 ? -7.153 2.526 12.807 1.00 94.19 74 LEU A O 1
ATOM 595 N N . TYR A 1 75 ? -8.270 4.335 12.101 1.00 92.19 75 TYR A N 1
ATOM 596 C CA . TYR A 1 75 ? -7.055 5.070 11.720 1.00 92.19 75 TYR A CA 1
ATOM 597 C C . TYR A 1 75 ? -6.109 5.287 12.901 1.00 92.19 75 TYR A C 1
ATOM 599 O O . TYR A 1 75 ? -4.901 5.147 12.747 1.00 92.19 75 TYR A O 1
ATOM 607 N N . ILE A 1 76 ? -6.639 5.569 14.094 1.00 92.81 76 ILE A N 1
ATOM 608 C CA . ILE A 1 76 ? -5.806 5.723 15.298 1.00 92.81 76 ILE A CA 1
ATOM 609 C C . ILE A 1 76 ? -5.153 4.389 15.678 1.00 92.81 76 ILE A C 1
ATOM 611 O O . ILE A 1 76 ? -3.996 4.356 16.088 1.00 92.81 76 ILE A O 1
ATOM 615 N N . ALA A 1 77 ? -5.876 3.273 15.551 1.00 95.31 77 ALA A N 1
ATOM 616 C CA . ALA A 1 77 ? -5.317 1.950 15.816 1.00 95.31 77 ALA A CA 1
ATOM 617 C C . ALA A 1 77 ? -4.181 1.597 14.838 1.00 95.31 77 ALA A C 1
ATOM 619 O O . ALA A 1 77 ? -3.184 1.006 15.257 1.00 95.31 77 ALA A O 1
ATOM 620 N N . VAL A 1 78 ? -4.324 2.004 13.572 1.00 95.12 78 VAL A N 1
ATOM 621 C CA . VAL A 1 78 ? -3.299 1.869 12.528 1.00 95.12 78 VAL A CA 1
ATOM 622 C C . VAL A 1 78 ? -2.091 2.764 12.814 1.00 95.12 78 VAL A C 1
ATOM 624 O O . VAL A 1 78 ? -0.967 2.276 12.772 1.00 95.12 78 VAL A O 1
ATOM 627 N N . GLU A 1 79 ? -2.300 4.031 13.186 1.00 93.56 79 GLU A N 1
ATOM 628 C CA . GLU A 1 79 ? -1.222 4.956 13.582 1.00 93.56 79 GLU A CA 1
ATOM 629 C C . GLU A 1 79 ? -0.438 4.436 14.801 1.00 93.56 79 GLU A C 1
ATOM 631 O O . GLU A 1 79 ? 0.780 4.573 14.875 1.00 93.56 79 GLU A O 1
ATOM 636 N N . ASN A 1 80 ? -1.130 3.783 15.738 1.00 94.88 80 ASN A N 1
ATOM 637 C CA . ASN A 1 80 ? -0.526 3.152 16.910 1.00 94.88 80 ASN A CA 1
ATOM 638 C C . ASN A 1 80 ? 0.176 1.813 16.612 1.00 94.88 80 ASN A C 1
ATOM 640 O O . ASN A 1 80 ? 0.726 1.220 17.544 1.00 94.88 80 ASN A O 1
ATOM 644 N N . SER A 1 81 ? 0.109 1.307 15.375 1.00 96.19 81 SER A N 1
ATOM 645 C CA . SER A 1 81 ? 0.576 -0.030 14.979 1.00 96.19 81 SER A CA 1
ATOM 646 C C . SER A 1 81 ? 0.099 -1.146 15.921 1.00 96.19 81 SER A C 1
ATOM 648 O O . SER A 1 81 ? 0.857 -2.045 16.274 1.00 96.19 81 SER A O 1
ATOM 650 N N . ASN A 1 82 ? -1.161 -1.104 16.378 1.00 96.75 82 ASN A N 1
ATOM 651 C CA . ASN A 1 82 ? -1.698 -2.148 17.255 1.00 96.75 82 ASN A CA 1
ATOM 652 C C . ASN A 1 82 ? -2.596 -3.121 16.494 1.00 96.75 82 ASN A C 1
ATOM 654 O O . ASN A 1 82 ? -3.805 -2.906 16.361 1.00 96.75 82 ASN A O 1
ATOM 658 N N . LEU A 1 83 ? -2.000 -4.237 16.074 1.00 97.44 83 LEU A N 1
ATOM 659 C CA . LEU A 1 83 ? -2.683 -5.301 15.346 1.00 97.44 83 LEU A CA 1
ATOM 660 C C . LEU A 1 83 ? -3.906 -5.854 16.088 1.00 97.44 83 LEU A C 1
ATOM 662 O O . LEU A 1 83 ? -4.916 -6.141 15.450 1.00 97.44 83 LEU A O 1
ATOM 666 N N . GLU A 1 84 ? -3.850 -5.995 17.416 1.00 97.62 84 GLU A N 1
ATOM 667 C CA . GLU A 1 84 ? -4.968 -6.537 18.198 1.00 97.62 84 GLU A CA 1
ATOM 668 C C . GLU A 1 84 ? -6.183 -5.605 18.112 1.00 97.62 84 GLU A C 1
ATOM 670 O O . GLU A 1 84 ? -7.304 -6.058 17.880 1.00 97.62 84 GLU A O 1
ATOM 675 N N . ILE A 1 85 ? -5.966 -4.291 18.236 1.00 97.50 85 ILE A N 1
ATOM 676 C CA . ILE A 1 85 ? -7.039 -3.294 18.128 1.00 97.50 85 ILE A CA 1
ATOM 677 C C . ILE A 1 85 ? -7.576 -3.216 16.698 1.00 97.50 85 ILE A C 1
ATOM 679 O O . ILE A 1 85 ? -8.795 -3.217 16.527 1.00 97.50 85 ILE A O 1
ATOM 683 N N . VAL A 1 86 ? -6.699 -3.192 15.689 1.00 97.19 86 VAL A N 1
ATOM 684 C CA . VAL A 1 86 ? -7.107 -3.199 14.273 1.00 97.19 86 VAL A CA 1
ATOM 685 C 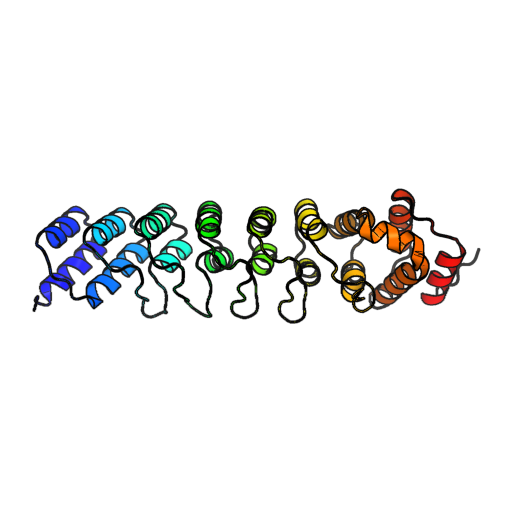C . VAL A 1 86 ? -7.957 -4.434 13.972 1.00 97.19 86 VAL A C 1
ATOM 687 O O . VAL A 1 86 ? -9.082 -4.309 13.492 1.00 97.19 86 VAL A O 1
ATOM 690 N N . SER A 1 87 ? -7.469 -5.620 14.342 1.00 96.75 87 SER A N 1
ATOM 691 C CA . SER A 1 87 ? -8.172 -6.890 14.130 1.00 96.75 87 SER A CA 1
ATOM 692 C C . SER A 1 87 ? -9.530 -6.913 14.826 1.00 96.75 87 SER A C 1
ATOM 694 O O . SER A 1 87 ? -10.504 -7.401 14.259 1.00 96.75 87 SER A O 1
ATOM 696 N N . MET A 1 88 ? -9.625 -6.366 16.042 1.00 96.50 88 MET A N 1
ATOM 697 C CA . MET A 1 88 ? -10.903 -6.260 16.744 1.00 96.50 88 MET A CA 1
ATOM 698 C C . MET A 1 88 ? -11.879 -5.329 16.027 1.00 96.50 88 MET A C 1
ATOM 700 O O . MET A 1 88 ? -13.030 -5.709 15.845 1.00 96.50 88 MET A O 1
ATOM 704 N N . LEU A 1 89 ? -11.454 -4.133 15.617 1.00 94.94 89 LEU A N 1
ATOM 705 C CA . LEU A 1 89 ? -12.337 -3.187 14.927 1.00 94.94 89 LEU A CA 1
ATOM 706 C C . LEU A 1 89 ? -12.871 -3.779 13.613 1.00 94.94 89 LEU A C 1
ATOM 708 O O . LEU A 1 89 ? -14.081 -3.748 13.381 1.00 94.94 89 LEU A O 1
ATOM 712 N N . LEU A 1 90 ? -12.000 -4.421 12.827 1.00 94.19 90 LEU A N 1
ATOM 713 C CA . LEU A 1 90 ? -12.391 -5.129 11.604 1.00 94.19 90 LEU A CA 1
ATOM 714 C C . LEU A 1 90 ? -13.334 -6.307 11.896 1.00 94.19 90 LEU A C 1
ATOM 716 O O . LEU A 1 90 ? -14.342 -6.469 11.215 1.00 94.19 90 LEU A O 1
ATOM 720 N N . TYR A 1 91 ? -13.076 -7.088 12.953 1.00 94.31 91 TYR A N 1
ATOM 721 C CA . TYR A 1 91 ? -13.948 -8.196 13.370 1.00 94.31 91 TYR A CA 1
ATOM 722 C C . TYR A 1 91 ? -15.377 -7.740 13.704 1.00 94.31 91 TYR A C 1
ATOM 724 O O . TYR A 1 91 ? -16.341 -8.462 13.445 1.00 94.31 91 TYR A O 1
ATOM 732 N N . TYR A 1 92 ? -15.534 -6.539 14.266 1.00 91.94 92 TYR A N 1
ATOM 733 C CA . TYR A 1 92 ? -16.848 -5.952 14.532 1.00 91.94 92 TYR A CA 1
ATOM 734 C C . TYR A 1 92 ? -17.475 -5.262 13.303 1.00 91.94 92 TYR A C 1
ATOM 736 O O . TYR A 1 92 ? -18.555 -4.687 13.436 1.00 91.94 92 TYR A O 1
ATOM 744 N N . ASN A 1 93 ? -16.871 -5.384 12.113 1.00 89.81 93 ASN A N 1
ATOM 745 C CA . ASN A 1 93 ? -17.289 -4.760 10.852 1.00 89.81 93 ASN A CA 1
ATOM 746 C C . ASN A 1 93 ? -17.364 -3.230 10.936 1.00 89.81 93 ASN A C 1
ATOM 748 O O . ASN A 1 93 ? -18.377 -2.643 10.551 1.00 89.81 93 ASN A O 1
ATOM 752 N N . CYS A 1 94 ? -16.322 -2.585 11.470 1.00 87.56 94 CYS A N 1
ATOM 753 C CA . CYS A 1 94 ? -16.209 -1.134 11.341 1.00 87.56 94 CYS A CA 1
ATOM 754 C C . CYS A 1 94 ? -16.191 -0.717 9.863 1.00 87.56 94 CYS A C 1
ATOM 756 O O . CYS A 1 94 ? -15.729 -1.461 8.993 1.00 87.56 94 CYS A O 1
ATOM 758 N N . ASP A 1 95 ? -16.685 0.482 9.586 1.00 85.62 95 ASP A N 1
ATOM 759 C CA . ASP A 1 95 ? -16.667 1.057 8.253 1.00 85.62 95 ASP A CA 1
ATOM 760 C C . ASP A 1 95 ? -15.223 1.347 7.824 1.00 85.62 95 ASP A C 1
ATOM 762 O O . ASP A 1 95 ? -14.474 2.061 8.490 1.00 85.62 95 ASP A O 1
ATOM 766 N N . ILE A 1 96 ? -14.834 0.765 6.694 1.00 83.44 96 ILE A N 1
ATOM 767 C CA . ILE A 1 96 ? -13.525 0.939 6.055 1.00 83.44 96 ILE A CA 1
ATOM 768 C C . ILE A 1 96 ? -13.570 1.965 4.915 1.00 83.44 96 ILE A C 1
ATOM 770 O O . ILE A 1 96 ? -12.540 2.263 4.318 1.00 83.44 96 ILE A O 1
ATOM 774 N N . SER A 1 97 ? -14.755 2.511 4.616 1.00 71.75 97 SER A N 1
ATOM 775 C CA . SER A 1 97 ? -14.960 3.573 3.626 1.00 71.75 97 SER A CA 1
ATOM 776 C C . SER A 1 97 ? -14.857 4.981 4.222 1.00 71.75 97 SER A C 1
ATOM 778 O O . SER A 1 97 ? -14.941 5.971 3.492 1.00 71.75 97 SER A O 1
ATOM 780 N N . SER A 1 98 ? -14.691 5.089 5.547 1.00 61.38 98 SER A N 1
ATOM 781 C CA . SER A 1 98 ? -14.646 6.369 6.249 1.00 61.38 98 SER A CA 1
ATOM 782 C C . SER A 1 98 ? -13.397 7.155 5.845 1.00 61.38 98 SER A C 1
ATOM 784 O O . SER A 1 98 ? -12.291 6.872 6.293 1.00 61.38 98 SER A O 1
ATOM 786 N N . ASN A 1 99 ? -13.586 8.147 4.987 1.00 60.94 99 ASN A N 1
ATOM 787 C CA . ASN A 1 99 ? -12.528 8.920 4.359 1.00 60.94 99 ASN A CA 1
ATOM 788 C C . ASN A 1 99 ? -11.966 10.001 5.291 1.00 60.94 99 ASN A C 1
ATOM 790 O O . ASN A 1 99 ? -12.383 11.158 5.239 1.00 60.94 99 ASN A O 1
ATOM 794 N N . ASN A 1 100 ? -10.963 9.657 6.094 1.00 65.31 100 ASN A N 1
ATOM 795 C CA . ASN A 1 100 ? -10.179 10.678 6.785 1.00 65.31 100 ASN A CA 1
ATOM 796 C C . ASN A 1 100 ? -9.222 11.417 5.815 1.00 65.31 100 ASN A C 1
ATOM 798 O O . ASN A 1 100 ? -8.859 10.878 4.765 1.00 65.31 100 ASN A O 1
ATOM 802 N N . TYR A 1 101 ? -8.839 12.658 6.166 1.00 61.53 101 TYR A N 1
ATOM 803 C CA . TYR A 1 101 ? -7.867 13.552 5.507 1.00 61.53 101 TYR A CA 1
ATOM 804 C C . TYR A 1 101 ? -7.555 13.194 4.039 1.00 61.53 101 TYR A C 1
ATOM 806 O O . TYR A 1 101 ? -6.563 12.539 3.718 1.00 61.53 101 TYR A O 1
ATOM 814 N N . GLY A 1 102 ? -8.408 13.666 3.126 1.00 63.41 102 GLY A N 1
ATOM 815 C CA . GLY A 1 102 ? -8.173 13.580 1.680 1.00 63.41 102 GLY A CA 1
ATOM 816 C C . GLY A 1 102 ? -8.776 12.365 0.968 1.00 63.41 102 GLY A C 1
ATOM 817 O O . GLY A 1 102 ? -8.583 12.243 -0.235 1.00 63.41 102 GLY A O 1
ATOM 818 N N . ASN A 1 103 ? -9.562 11.525 1.651 1.00 72.69 103 ASN A N 1
ATOM 819 C CA . ASN A 1 103 ? -10.096 10.256 1.123 1.00 72.69 103 ASN A CA 1
ATOM 820 C C . ASN A 1 103 ? -9.064 9.122 1.072 1.00 72.69 103 ASN A C 1
ATOM 822 O O . ASN A 1 103 ? -8.997 8.371 0.100 1.00 72.69 103 ASN A O 1
ATOM 826 N N . MET A 1 104 ? -8.237 9.002 2.114 1.00 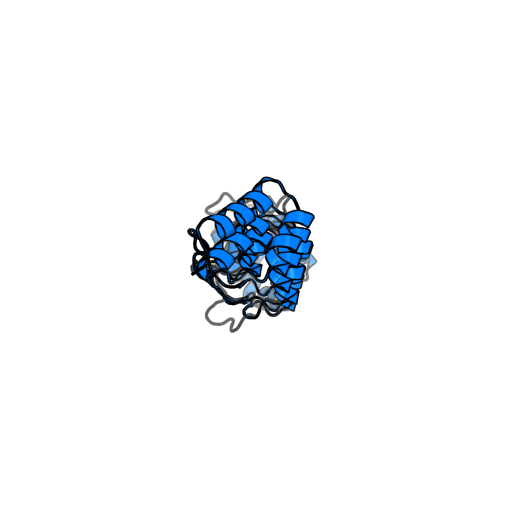82.69 104 MET A N 1
ATOM 827 C CA . MET A 1 104 ? -7.305 7.879 2.239 1.00 82.69 104 MET A CA 1
ATOM 828 C C . MET A 1 104 ? -8.063 6.652 2.710 1.00 82.69 104 MET A C 1
ATOM 830 O O . MET A 1 104 ? -8.715 6.736 3.747 1.00 82.69 104 MET A O 1
ATOM 834 N N . SER A 1 105 ? -7.918 5.512 2.039 1.00 87.75 105 SER A N 1
ATOM 835 C CA . SER A 1 105 ? -8.350 4.245 2.626 1.00 87.75 105 SER A CA 1
ATOM 836 C C . SER A 1 105 ? -7.504 3.912 3.869 1.00 87.75 105 SER A C 1
ATOM 838 O O . SER A 1 105 ? -6.379 4.419 4.012 1.00 87.75 105 SER A O 1
ATOM 840 N N . PRO A 1 106 ? -7.995 3.051 4.777 1.00 90.12 106 PRO A N 1
ATOM 841 C CA . PRO A 1 106 ? -7.203 2.568 5.905 1.00 90.12 106 PRO A CA 1
ATOM 842 C C . PRO A 1 106 ? -5.891 1.908 5.462 1.00 90.12 106 PRO A C 1
ATOM 844 O O . PRO A 1 106 ? -4.854 2.140 6.083 1.00 90.12 106 PRO A O 1
ATOM 847 N N . PHE A 1 107 ? -5.911 1.144 4.362 1.00 92.12 107 PHE A N 1
ATOM 848 C CA . PHE A 1 107 ? -4.710 0.527 3.800 1.00 92.12 107 PHE A CA 1
ATOM 849 C C . PHE A 1 107 ? -3.717 1.583 3.300 1.00 92.12 107 PHE A C 1
ATOM 851 O O . PHE A 1 107 ? -2.564 1.579 3.729 1.00 92.12 107 PHE A O 1
ATOM 858 N N . LEU A 1 108 ? -4.150 2.550 2.488 1.00 89.50 108 LEU A N 1
ATOM 859 C CA . LEU A 1 108 ? -3.273 3.622 2.013 1.00 89.50 108 LEU A CA 1
ATOM 860 C C . LEU A 1 108 ? -2.659 4.405 3.190 1.00 89.50 108 LEU A C 1
ATOM 862 O O . LEU A 1 108 ? -1.456 4.676 3.200 1.00 89.50 108 LEU A O 1
ATOM 866 N N . TYR A 1 109 ? -3.452 4.701 4.225 1.00 89.88 109 TYR A N 1
ATOM 867 C CA . TYR A 1 109 ? -2.971 5.363 5.441 1.00 89.88 109 TYR A CA 1
ATOM 868 C C . TYR A 1 109 ? -1.927 4.528 6.191 1.00 89.88 109 TYR A C 1
ATOM 870 O O . TYR A 1 109 ? -0.915 5.076 6.628 1.00 89.88 109 TYR A O 1
ATOM 878 N N . SER A 1 110 ? -2.120 3.207 6.262 1.00 92.50 110 SER A N 1
ATOM 879 C CA . SER A 1 110 ? -1.189 2.262 6.892 1.00 92.50 110 SER A CA 1
ATOM 880 C C . SER A 1 110 ? 0.205 2.255 6.243 1.00 92.50 110 SER A C 1
ATOM 882 O O . SER A 1 110 ? 1.212 2.086 6.942 1.00 92.50 110 SER A O 1
ATOM 884 N N . LEU A 1 111 ? 0.276 2.504 4.927 1.00 92.06 111 LEU A N 1
ATOM 885 C CA . LEU A 1 111 ? 1.529 2.685 4.184 1.00 92.06 111 LEU A CA 1
ATOM 886 C C . LEU A 1 111 ? 2.184 4.032 4.518 1.00 92.06 111 LEU A C 1
ATOM 888 O O . LEU A 1 111 ? 3.400 4.120 4.683 1.00 92.06 111 LEU A O 1
ATOM 892 N N . PHE A 1 112 ? 1.382 5.094 4.630 1.00 88.62 112 PHE A N 1
ATOM 893 C CA . PHE A 1 112 ? 1.876 6.452 4.865 1.00 88.62 112 PHE A CA 1
ATOM 894 C C . PHE A 1 112 ? 2.403 6.662 6.285 1.00 88.62 112 PHE A C 1
ATOM 896 O O . PHE A 1 112 ? 3.473 7.247 6.456 1.00 88.62 112 PHE A O 1
ATOM 903 N N . CYS A 1 113 ? 1.684 6.171 7.299 1.00 89.19 113 CYS A N 1
ATOM 904 C CA . CYS A 1 113 ? 2.130 6.251 8.690 1.00 89.19 113 CYS A CA 1
ATOM 905 C C . CYS A 1 113 ? 3.234 5.232 9.019 1.00 89.19 113 CYS A C 1
ATOM 907 O O . CYS A 1 113 ? 3.846 5.331 10.079 1.00 89.19 113 CYS A O 1
ATOM 909 N N . GLY A 1 114 ? 3.507 4.281 8.114 1.00 92.06 114 GLY A N 1
ATOM 910 C CA . GLY A 1 114 ? 4.520 3.244 8.305 1.00 92.06 114 GLY A CA 1
ATOM 911 C C . GLY A 1 114 ? 4.145 2.249 9.401 1.00 92.06 114 GLY A C 1
ATOM 912 O O . GLY A 1 114 ? 4.999 1.893 10.210 1.00 92.06 114 GLY A O 1
ATOM 913 N N . SER A 1 115 ? 2.869 1.850 9.457 1.00 94.50 115 SER A N 1
ATOM 914 C CA . SER A 1 115 ? 2.411 0.820 10.398 1.00 94.50 115 SER A CA 1
ATOM 915 C C . SER A 1 115 ? 3.022 -0.555 10.098 1.00 94.50 115 SER A C 1
ATOM 917 O O . SER A 1 115 ? 3.596 -0.761 9.030 1.00 94.50 115 SER A O 1
ATOM 919 N N . ASP A 1 116 ? 2.904 -1.496 11.036 1.00 96.06 116 ASP A N 1
ATOM 920 C CA . ASP A 1 116 ? 3.488 -2.834 10.897 1.00 96.06 116 ASP A CA 1
ATOM 921 C C . ASP A 1 116 ? 2.986 -3.564 9.638 1.00 96.06 116 ASP A C 1
ATOM 923 O O . ASP A 1 116 ? 1.801 -3.521 9.307 1.00 96.06 116 ASP A O 1
ATOM 927 N N . GLU A 1 117 ? 3.876 -4.301 8.968 1.00 95.94 117 GLU A N 1
ATOM 928 C CA . GLU A 1 117 ? 3.576 -5.019 7.717 1.00 95.94 117 GLU A CA 1
ATOM 929 C C . GLU A 1 117 ? 2.378 -5.973 7.854 1.00 95.94 117 GLU A C 1
ATOM 931 O O . GLU A 1 117 ? 1.566 -6.088 6.941 1.00 95.94 117 GLU A O 1
ATOM 936 N N . GLU A 1 118 ? 2.204 -6.606 9.016 1.00 96.81 118 GLU A N 1
ATOM 937 C CA . GLU A 1 118 ? 1.057 -7.479 9.290 1.00 96.81 118 GLU A CA 1
ATOM 938 C C . GLU A 1 118 ? -0.278 -6.714 9.272 1.00 96.81 118 GLU A C 1
ATOM 940 O O . GLU A 1 118 ? -1.280 -7.226 8.774 1.00 96.81 118 GLU A O 1
ATOM 945 N N . ILE A 1 119 ? -0.291 -5.464 9.748 1.00 97.12 119 ILE A N 1
ATOM 946 C CA . ILE A 1 119 ? -1.463 -4.580 9.678 1.00 97.12 119 ILE A CA 1
ATOM 947 C C . ILE A 1 119 ? -1.711 -4.153 8.234 1.00 97.12 119 ILE A C 1
ATOM 949 O O . ILE A 1 119 ? -2.855 -4.156 7.784 1.00 97.12 119 ILE A O 1
ATOM 953 N N . GLN A 1 120 ? -0.652 -3.811 7.500 1.00 96.00 120 GLN A N 1
ATOM 954 C CA . GLN A 1 120 ? -0.752 -3.416 6.096 1.00 96.00 120 GLN A CA 1
ATOM 955 C C . GLN A 1 120 ? -1.317 -4.561 5.243 1.00 96.00 120 GLN A C 1
ATOM 957 O O . GLN A 1 120 ? -2.252 -4.347 4.476 1.00 96.00 120 GLN A O 1
ATOM 962 N N . LEU A 1 121 ? -0.816 -5.788 5.425 1.00 96.56 121 LEU A N 1
ATOM 963 C CA . LEU A 1 121 ? -1.331 -6.989 4.762 1.00 96.56 121 LEU A CA 1
ATOM 964 C C . LEU A 1 121 ? -2.777 -7.284 5.164 1.00 96.56 121 LEU A C 1
ATOM 966 O O . LEU A 1 121 ? -3.594 -7.586 4.303 1.00 96.56 121 LEU A O 1
ATOM 970 N N . LEU A 1 122 ? -3.118 -7.153 6.449 1.00 96.31 122 LEU A N 1
ATOM 971 C CA . LEU A 1 122 ? -4.493 -7.332 6.907 1.00 96.31 122 LEU A CA 1
ATOM 972 C C . LEU A 1 122 ? -5.441 -6.330 6.242 1.00 96.31 122 LEU A C 1
ATOM 974 O O . LEU A 1 122 ? -6.508 -6.722 5.793 1.00 96.31 122 LEU A O 1
ATOM 978 N N . LEU A 1 123 ? -5.072 -5.051 6.173 1.00 94.31 123 LEU A N 1
ATOM 979 C CA . LEU A 1 123 ? -5.914 -4.014 5.573 1.00 94.31 123 LEU A CA 1
ATOM 980 C C . LEU A 1 123 ? -5.994 -4.125 4.051 1.00 94.31 123 LEU A C 1
ATOM 982 O O . LEU A 1 123 ? -7.024 -3.765 3.488 1.00 94.31 123 LEU A O 1
ATOM 986 N N . LEU A 1 124 ? -4.953 -4.650 3.401 1.00 93.62 124 LEU A N 1
ATOM 987 C CA . LEU A 1 124 ? -4.961 -4.928 1.966 1.00 93.62 124 LEU A CA 1
ATOM 988 C C . LEU A 1 124 ? -6.080 -5.908 1.584 1.00 93.62 124 LEU A C 1
ATOM 990 O O . LEU A 1 124 ? -6.752 -5.694 0.582 1.00 93.62 124 LEU A O 1
ATOM 994 N N . GLU A 1 125 ? -6.348 -6.920 2.413 1.00 93.06 125 GLU A N 1
ATOM 995 C CA . GLU A 1 125 ? -7.445 -7.881 2.190 1.00 93.06 125 GLU A CA 1
ATOM 996 C C . GLU A 1 125 ? -8.841 -7.226 2.245 1.00 93.06 125 GLU A C 1
ATOM 998 O O . GLU A 1 125 ? -9.814 -7.775 1.728 1.00 93.06 125 GLU A O 1
ATOM 1003 N N . TYR A 1 126 ? -8.951 -6.056 2.880 1.00 90.12 126 TYR A N 1
ATOM 1004 C CA . TYR A 1 126 ? -10.182 -5.264 2.956 1.00 90.12 126 TYR A CA 1
ATOM 1005 C C . TYR A 1 126 ? -10.209 -4.118 1.937 1.00 90.12 126 TYR A C 1
ATOM 1007 O O . TYR A 1 126 ? -11.227 -3.434 1.826 1.00 90.12 126 TYR A O 1
ATOM 1015 N N . GLU A 1 127 ? -9.127 -3.887 1.192 1.00 87.69 127 GLU A N 1
ATOM 1016 C CA . GLU A 1 127 ? -9.072 -2.817 0.204 1.00 87.69 127 GLU A CA 1
ATOM 1017 C C . GLU A 1 127 ? -10.009 -3.130 -0.968 1.00 87.69 127 GLU A C 1
ATOM 1019 O O . GLU A 1 127 ? -9.960 -4.199 -1.576 1.00 87.69 127 GLU A O 1
ATOM 1024 N N . THR A 1 128 ? -10.884 -2.177 -1.285 1.00 82.25 128 THR A N 1
ATOM 1025 C CA . THR A 1 128 ? -11.885 -2.343 -2.354 1.00 82.25 128 THR A CA 1
ATOM 1026 C C . THR A 1 128 ? -11.534 -1.550 -3.604 1.00 82.25 128 THR A C 1
ATOM 1028 O O . THR A 1 128 ? -12.039 -1.869 -4.682 1.00 82.25 128 THR A O 1
ATOM 1031 N N . ASP A 1 129 ? -10.648 -0.558 -3.480 1.00 84.31 129 ASP A N 1
ATOM 1032 C CA . ASP A 1 129 ? -10.168 0.244 -4.597 1.00 84.31 129 ASP A CA 1
ATOM 1033 C C . ASP A 1 129 ? -8.645 0.414 -4.535 1.00 84.31 129 ASP A C 1
ATOM 1035 O O . ASP A 1 129 ? -8.105 1.335 -3.921 1.00 84.31 129 ASP A O 1
ATOM 1039 N N . MET A 1 130 ? -7.939 -0.476 -5.235 1.00 84.62 130 MET A N 1
ATOM 1040 C CA . MET A 1 130 ? -6.479 -0.434 -5.359 1.00 84.62 130 MET A CA 1
ATOM 1041 C C . MET A 1 130 ? -5.956 0.770 -6.146 1.00 84.62 130 MET A C 1
ATOM 1043 O O . MET A 1 130 ? -4.759 1.054 -6.094 1.00 84.62 130 MET A O 1
ATOM 1047 N N . ASN A 1 131 ? -6.830 1.456 -6.884 1.00 80.69 131 ASN A N 1
ATOM 1048 C CA . ASN A 1 131 ? -6.473 2.535 -7.800 1.00 80.69 131 ASN A CA 1
ATOM 1049 C C . ASN A 1 131 ? -6.946 3.901 -7.295 1.00 80.69 131 ASN A C 1
ATOM 1051 O O . ASN A 1 131 ? -6.850 4.900 -8.020 1.00 80.69 131 ASN A O 1
ATOM 1055 N N . ASN A 1 132 ? -7.432 3.956 -6.050 1.00 72.69 132 ASN A N 1
ATOM 1056 C CA . ASN A 1 132 ? -7.854 5.190 -5.417 1.00 72.69 132 ASN A CA 1
ATOM 1057 C C . ASN A 1 132 ? -6.666 6.159 -5.315 1.00 72.69 132 ASN A C 1
ATOM 1059 O O . ASN A 1 132 ? -5.573 5.816 -4.857 1.00 72.69 132 ASN A O 1
ATOM 1063 N N . THR A 1 133 ? -6.889 7.398 -5.740 1.00 68.19 133 THR A N 1
ATOM 1064 C CA . THR A 1 133 ? -5.904 8.474 -5.674 1.00 68.19 133 THR A CA 1
ATOM 1065 C C . THR A 1 133 ? -6.316 9.462 -4.591 1.00 68.19 133 THR A C 1
ATOM 1067 O O . THR A 1 133 ? -7.107 10.373 -4.846 1.00 68.19 133 THR A O 1
ATOM 1070 N N . ASN A 1 134 ? -5.756 9.335 -3.388 1.00 70.06 134 ASN A N 1
ATOM 1071 C CA . ASN A 1 134 ? -5.851 10.411 -2.403 1.00 70.06 134 ASN A CA 1
ATOM 1072 C C . ASN A 1 134 ? -4.743 11.440 -2.677 1.00 70.06 134 ASN A C 1
ATOM 1074 O O . ASN A 1 134 ? -3.577 11.062 -2.796 1.00 70.06 134 ASN A O 1
ATOM 1078 N N . LEU A 1 135 ? -5.105 12.732 -2.758 1.00 58.19 135 LEU A N 1
ATOM 1079 C CA . LEU A 1 135 ? -4.169 13.869 -2.748 1.00 58.19 135 LEU A CA 1
ATOM 1080 C C . LEU A 1 135 ? -2.954 13.644 -3.663 1.00 58.19 135 LEU A C 1
ATOM 1082 O O . LEU A 1 135 ? -1.833 14.017 -3.325 1.00 58.19 135 LEU A O 1
ATOM 1086 N N . MET A 1 136 ? -3.214 13.065 -4.843 1.00 60.12 136 MET A N 1
ATOM 1087 C CA . MET A 1 136 ? -2.265 12.839 -5.935 1.00 60.12 136 MET A CA 1
ATOM 1088 C C . MET A 1 136 ? -1.387 11.569 -5.890 1.00 60.12 136 MET A C 1
ATOM 1090 O O . MET A 1 136 ? -0.502 11.448 -6.739 1.00 60.12 136 MET A O 1
ATOM 1094 N N . ARG A 1 137 ? -1.589 10.619 -4.962 1.00 67.19 137 ARG A N 1
ATOM 1095 C CA . ARG A 1 137 ? -0.807 9.361 -4.914 1.00 67.19 137 ARG A CA 1
ATOM 1096 C C . ARG A 1 137 ? -1.702 8.120 -4.742 1.00 67.19 137 ARG A C 1
ATOM 1098 O O . ARG A 1 137 ? -2.560 8.103 -3.865 1.00 67.19 137 ARG A O 1
ATOM 1105 N N . ASN A 1 138 ? -1.483 7.093 -5.570 1.00 82.44 138 ASN A N 1
ATOM 1106 C CA . ASN A 1 138 ? -2.075 5.744 -5.454 1.00 82.44 138 ASN A CA 1
ATOM 1107 C C . ASN A 1 138 ? -1.249 4.872 -4.467 1.00 82.44 138 ASN A C 1
ATOM 1109 O O . ASN A 1 138 ? -0.043 5.091 -4.309 1.00 82.44 138 ASN A O 1
ATOM 1113 N N . ASN A 1 139 ? -1.887 3.880 -3.830 1.00 88.31 139 ASN A N 1
ATOM 1114 C CA . ASN A 1 139 ? -1.292 2.737 -3.107 1.00 88.31 139 ASN A CA 1
ATOM 1115 C C . ASN A 1 139 ? 0.083 2.277 -3.634 1.00 88.31 139 ASN A C 1
ATOM 1117 O O . ASN A 1 139 ? 1.043 2.224 -2.866 1.00 88.31 139 ASN A O 1
ATOM 1121 N N . LEU A 1 140 ? 0.210 1.985 -4.932 1.00 91.06 140 LEU A N 1
ATOM 1122 C CA . LEU A 1 140 ? 1.445 1.510 -5.558 1.00 91.06 140 LEU A CA 1
ATOM 1123 C C . LEU A 1 140 ? 2.572 2.556 -5.507 1.00 91.06 140 LEU A C 1
ATOM 1125 O O . LEU A 1 140 ? 3.710 2.216 -5.190 1.00 91.06 140 LEU A O 1
ATOM 1129 N N . PHE A 1 141 ? 2.263 3.834 -5.749 1.00 89.88 141 PHE A N 1
ATOM 1130 C CA . PHE A 1 141 ? 3.246 4.925 -5.687 1.00 89.88 141 PHE A CA 1
ATOM 1131 C C . PHE A 1 141 ? 3.752 5.146 -4.256 1.00 89.88 141 PHE A C 1
ATOM 1133 O O . PHE A 1 141 ? 4.949 5.341 -4.038 1.00 89.88 141 PHE A O 1
ATOM 1140 N N . VAL A 1 142 ? 2.854 5.089 -3.265 1.00 90.25 142 VAL A N 1
ATOM 1141 C CA . VAL A 1 142 ? 3.235 5.202 -1.847 1.00 90.25 142 VAL A CA 1
ATOM 1142 C C . VAL A 1 142 ? 4.045 3.985 -1.399 1.00 90.25 142 VAL A C 1
ATOM 1144 O O . VAL A 1 142 ? 5.033 4.145 -0.682 1.00 90.25 142 VAL A O 1
ATOM 1147 N N . ALA A 1 143 ? 3.687 2.783 -1.856 1.00 92.81 143 ALA A N 1
ATOM 1148 C CA . ALA A 1 143 ? 4.429 1.564 -1.552 1.00 92.81 143 ALA A CA 1
ATOM 1149 C C . ALA A 1 143 ? 5.866 1.608 -2.085 1.00 92.81 143 ALA A C 1
ATOM 1151 O O . ALA A 1 143 ? 6.779 1.250 -1.349 1.00 92.81 143 ALA A O 1
ATOM 1152 N N . VAL A 1 144 ? 6.096 2.122 -3.299 1.00 91.31 144 VAL A N 1
ATOM 1153 C CA . VAL A 1 144 ? 7.457 2.323 -3.835 1.00 91.31 144 VAL A CA 1
ATOM 1154 C C . VAL A 1 144 ? 8.308 3.217 -2.924 1.00 91.31 144 VAL A C 1
ATOM 1156 O O . VAL A 1 144 ? 9.483 2.933 -2.717 1.00 91.31 144 VAL A O 1
ATOM 1159 N N . GLU A 1 145 ? 7.729 4.271 -2.344 1.00 89.19 145 GLU A N 1
ATOM 1160 C CA . GLU A 1 145 ? 8.469 5.201 -1.479 1.00 89.19 145 GLU A CA 1
ATOM 1161 C C . GLU A 1 145 ? 8.697 4.649 -0.062 1.00 89.19 145 GLU A C 1
ATOM 1163 O O . GLU A 1 145 ? 9.737 4.903 0.549 1.00 89.19 145 GLU A O 1
ATOM 1168 N N . ARG A 1 146 ? 7.703 3.947 0.497 1.00 91.00 146 ARG A N 1
ATOM 1169 C CA . ARG A 1 146 ? 7.655 3.649 1.940 1.00 91.00 146 ARG A CA 1
ATOM 1170 C C . ARG A 1 146 ? 7.767 2.165 2.266 1.00 91.00 146 ARG A C 1
ATOM 1172 O O . ARG A 1 146 ? 8.423 1.817 3.245 1.00 91.00 146 ARG A O 1
ATOM 1179 N N . CYS A 1 147 ? 7.132 1.307 1.469 1.00 93.19 147 CYS A N 1
ATOM 1180 C CA . CYS A 1 147 ? 6.969 -0.121 1.753 1.00 93.19 147 CYS A CA 1
ATOM 1181 C C . CYS A 1 147 ? 7.151 -0.996 0.488 1.00 93.19 147 CYS A C 1
ATOM 1183 O O . CYS A 1 147 ? 6.201 -1.670 0.078 1.00 93.19 147 CYS A O 1
ATOM 1185 N N . PRO A 1 148 ? 8.348 -1.032 -0.142 1.00 93.50 148 PRO A N 1
ATOM 1186 C CA . PRO A 1 148 ? 8.539 -1.729 -1.420 1.00 93.50 148 PRO A CA 1
ATOM 1187 C C . PRO A 1 148 ? 8.217 -3.229 -1.367 1.00 93.50 148 PRO A C 1
ATOM 1189 O O . PRO A 1 148 ? 7.757 -3.802 -2.351 1.00 93.50 148 PRO A O 1
ATOM 1192 N N . ASN A 1 149 ? 8.386 -3.865 -0.206 1.00 94.81 149 ASN A N 1
ATOM 1193 C CA . ASN A 1 149 ? 8.095 -5.289 -0.008 1.00 94.81 149 ASN A CA 1
ATOM 1194 C C . ASN A 1 149 ? 6.627 -5.657 -0.285 1.00 94.81 149 ASN A C 1
ATOM 1196 O O . ASN A 1 149 ? 6.346 -6.803 -0.626 1.00 94.81 149 ASN A O 1
ATOM 1200 N N . LEU A 1 150 ? 5.697 -4.699 -0.194 1.00 95.62 150 LEU A N 1
ATOM 1201 C CA . LEU A 1 150 ? 4.276 -4.923 -0.470 1.00 95.62 150 LEU A CA 1
ATOM 1202 C C . LEU A 1 150 ? 3.901 -4.801 -1.948 1.00 95.62 150 LEU A C 1
ATOM 1204 O O . LEU A 1 150 ? 2.788 -5.174 -2.312 1.00 95.62 150 LEU A O 1
ATOM 1208 N N . ILE A 1 151 ? 4.806 -4.335 -2.813 1.00 95.38 151 ILE A N 1
ATOM 1209 C CA . ILE A 1 151 ? 4.563 -4.196 -4.259 1.00 95.38 151 ILE A CA 1
ATOM 1210 C C . ILE A 1 151 ? 3.975 -5.478 -4.883 1.00 95.38 151 ILE A C 1
ATOM 1212 O O . ILE A 1 151 ? 2.966 -5.369 -5.584 1.00 95.38 151 ILE A O 1
ATOM 1216 N N . PRO A 1 152 ? 4.508 -6.694 -4.624 1.00 95.50 152 PRO A N 1
ATOM 1217 C CA . PRO A 1 152 ? 3.958 -7.915 -5.212 1.00 95.50 152 PRO A CA 1
ATOM 1218 C C . PRO A 1 152 ? 2.518 -8.187 -4.765 1.00 95.50 152 PRO A C 1
ATOM 1220 O O . PRO A 1 152 ? 1.701 -8.632 -5.568 1.00 95.50 152 PRO A O 1
ATOM 1223 N N . HIS A 1 153 ? 2.202 -7.893 -3.500 1.00 95.44 153 HIS A N 1
ATOM 1224 C CA . HIS A 1 153 ? 0.860 -8.053 -2.946 1.00 95.44 153 HIS A CA 1
ATOM 1225 C C . HIS A 1 153 ? -0.104 -7.016 -3.530 1.00 95.44 153 HIS A C 1
ATOM 1227 O O . HIS A 1 153 ? -1.195 -7.360 -3.963 1.00 95.44 153 HIS A O 1
ATOM 1233 N N . ILE A 1 154 ? 0.309 -5.756 -3.626 1.00 94.44 154 ILE A N 1
ATOM 1234 C CA . ILE A 1 154 ? -0.502 -4.676 -4.203 1.00 94.44 154 ILE A CA 1
ATOM 1235 C C . ILE A 1 154 ? -0.854 -4.974 -5.668 1.00 94.44 154 ILE A C 1
ATOM 1237 O O . ILE A 1 154 ? -2.009 -4.850 -6.074 1.00 94.44 154 ILE A O 1
ATOM 1241 N N . ILE A 1 155 ? 0.118 -5.434 -6.459 1.00 93.75 155 ILE A N 1
ATOM 1242 C CA . ILE A 1 155 ? -0.112 -5.809 -7.861 1.00 93.75 155 ILE A CA 1
ATOM 1243 C C . ILE A 1 155 ? -1.026 -7.035 -7.959 1.00 93.75 155 ILE A C 1
ATOM 1245 O O . ILE A 1 155 ? -1.934 -7.053 -8.789 1.00 93.75 155 ILE A O 1
ATOM 1249 N N . SER A 1 156 ? -0.841 -8.048 -7.102 1.00 93.25 156 SER A N 1
ATOM 1250 C CA . SER A 1 156 ? -1.696 -9.243 -7.120 1.00 93.25 156 SER A CA 1
ATOM 1251 C C . SER A 1 156 ? -3.152 -8.951 -6.742 1.00 93.25 156 SER A C 1
ATOM 1253 O O . SER A 1 156 ? -4.046 -9.656 -7.209 1.00 93.25 156 SER A O 1
ATOM 1255 N N . HIS A 1 157 ? -3.397 -7.884 -5.976 1.00 92.56 157 HIS A N 1
ATOM 1256 C CA . HIS A 1 157 ? -4.732 -7.383 -5.636 1.00 92.56 157 HIS A CA 1
ATOM 1257 C C . HIS A 1 157 ? -5.347 -6.484 -6.725 1.00 92.56 157 HIS A C 1
ATOM 1259 O O . HIS A 1 157 ? -6.460 -5.991 -6.564 1.00 92.56 157 HIS A O 1
ATOM 1265 N N . GLY A 1 158 ? -4.672 -6.305 -7.867 1.00 89.69 158 GLY A N 1
ATOM 1266 C CA . GLY A 1 158 ? -5.236 -5.633 -9.040 1.00 89.69 158 GLY A CA 1
ATOM 1267 C C . GLY A 1 158 ? -4.921 -4.142 -9.152 1.00 89.69 158 GLY A C 1
ATOM 1268 O O . GLY A 1 158 ? -5.627 -3.437 -9.874 1.00 89.69 158 GLY A O 1
ATOM 1269 N N . ALA A 1 159 ? -3.876 -3.656 -8.474 1.00 90.69 159 ALA A N 1
ATOM 1270 C CA . ALA A 1 159 ? -3.364 -2.310 -8.721 1.00 90.69 159 ALA A CA 1
ATOM 1271 C C . ALA A 1 159 ? -2.915 -2.149 -10.184 1.00 90.69 159 ALA A C 1
ATOM 1273 O O . ALA A 1 159 ? -2.168 -2.976 -10.716 1.00 90.69 159 ALA A O 1
ATOM 1274 N N . ASP A 1 160 ? -3.359 -1.074 -10.832 1.00 87.31 160 ASP A N 1
ATOM 1275 C CA . ASP A 1 160 ? -2.975 -0.743 -12.198 1.00 87.31 160 ASP A CA 1
ATOM 1276 C C . ASP A 1 160 ? -1.610 -0.051 -12.221 1.00 87.31 160 ASP A C 1
ATOM 1278 O O . ASP A 1 160 ? -1.454 1.113 -11.851 1.00 87.31 160 ASP A O 1
ATOM 1282 N N . VAL A 1 161 ? -0.603 -0.780 -12.697 1.00 87.94 161 VAL A N 1
ATOM 1283 C CA . VAL A 1 161 ? 0.769 -0.278 -12.836 1.00 87.94 161 VAL A CA 1
ATOM 1284 C C . VAL A 1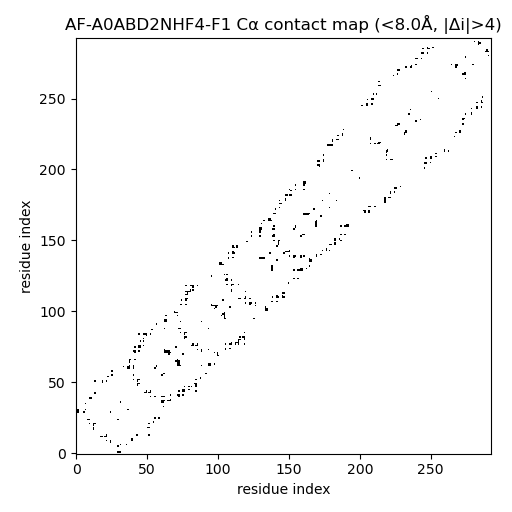 161 ? 0.919 0.806 -13.910 1.00 87.94 161 VAL A C 1
ATOM 1286 O O . VAL A 1 161 ? 1.915 1.524 -13.899 1.00 87.94 161 VAL A O 1
ATOM 1289 N N . ASN A 1 162 ? -0.041 0.940 -14.834 1.00 84.00 162 ASN A N 1
ATOM 1290 C CA . ASN A 1 162 ? -0.001 1.950 -15.899 1.00 84.00 162 ASN A CA 1
ATOM 1291 C C . ASN A 1 162 ? -0.695 3.254 -15.486 1.00 84.00 162 ASN A C 1
ATOM 1293 O O . ASN A 1 162 ? -0.703 4.213 -16.258 1.00 84.00 162 ASN A O 1
ATOM 1297 N N . GLN A 1 163 ? -1.282 3.309 -14.285 1.00 82.56 163 GLN A N 1
ATOM 1298 C CA . GLN A 1 163 ? -1.960 4.507 -13.814 1.00 82.56 163 GLN A CA 1
ATOM 1299 C C . GLN A 1 163 ? -0.972 5.673 -13.686 1.00 82.56 163 GLN A C 1
ATOM 1301 O O . GLN A 1 163 ? 0.113 5.551 -13.114 1.00 82.56 163 GLN A O 1
ATOM 1306 N N . ILE A 1 164 ? -1.382 6.829 -14.203 1.00 80.12 164 ILE A N 1
ATOM 1307 C CA . ILE A 1 164 ? -0.610 8.068 -14.149 1.00 80.12 164 ILE A CA 1
ATOM 1308 C C . ILE A 1 164 ? -1.043 8.868 -12.914 1.00 80.12 164 ILE A C 1
ATOM 1310 O O . ILE A 1 164 ? -2.227 9.158 -12.727 1.00 80.12 164 ILE A O 1
ATOM 1314 N N . CYS A 1 165 ? -0.080 9.259 -12.080 1.00 76.31 165 CYS A N 1
ATOM 1315 C CA . CYS A 1 165 ? -0.264 10.165 -10.947 1.00 76.31 165 CYS A CA 1
ATOM 1316 C C . CYS A 1 165 ? 0.621 11.404 -11.137 1.00 76.31 165 CYS A C 1
ATOM 1318 O O . CYS A 1 165 ? 1.829 11.278 -11.297 1.00 76.31 165 CYS A O 1
ATOM 1320 N N . ASN A 1 166 ? 0.043 12.612 -11.085 1.00 77.25 166 ASN A N 1
ATOM 1321 C CA . ASN A 1 166 ? 0.764 13.877 -11.326 1.00 77.25 166 ASN A CA 1
ATOM 1322 C C . ASN A 1 166 ? 1.540 13.910 -12.649 1.00 77.25 166 ASN A C 1
ATOM 1324 O O . ASN A 1 166 ? 2.711 14.286 -12.665 1.00 77.25 166 ASN A O 1
ATOM 1328 N N . ASP A 1 167 ? 0.901 13.482 -13.739 1.00 74.94 167 ASP A N 1
ATOM 1329 C CA . ASP A 1 167 ? 1.520 13.397 -15.070 1.00 74.94 167 ASP A CA 1
ATOM 1330 C C . ASP A 1 167 ? 2.765 12.489 -15.118 1.00 74.94 167 ASP A C 1
ATOM 1332 O O . ASP A 1 167 ? 3.577 12.590 -16.033 1.00 74.94 167 ASP A O 1
ATOM 1336 N N . ARG A 1 168 ? 2.921 11.602 -14.124 1.00 76.31 168 ARG A N 1
ATOM 1337 C CA . ARG A 1 168 ? 4.009 10.630 -14.015 1.00 76.31 168 ARG A CA 1
ATOM 1338 C C . ARG A 1 168 ? 3.456 9.217 -13.933 1.00 76.31 168 ARG A C 1
ATOM 1340 O O . ARG A 1 168 ? 2.515 8.953 -13.182 1.00 76.31 168 ARG A O 1
ATOM 1347 N N . ASN A 1 169 ? 4.057 8.296 -14.672 1.00 80.94 169 ASN A N 1
ATOM 1348 C CA . ASN A 1 169 ? 3.800 6.868 -14.492 1.00 80.94 169 ASN A CA 1
ATOM 1349 C C . ASN A 1 169 ? 4.650 6.312 -13.321 1.00 80.94 169 ASN A C 1
ATOM 1351 O O . ASN A 1 169 ? 5.489 7.008 -12.738 1.00 80.94 169 ASN A O 1
ATOM 1355 N N . ILE A 1 170 ? 4.439 5.044 -12.955 1.00 82.50 170 ILE A N 1
ATOM 1356 C CA . ILE A 1 170 ? 5.162 4.418 -11.836 1.00 82.50 170 ILE A CA 1
ATOM 1357 C C . ILE A 1 170 ? 6.673 4.273 -12.092 1.00 82.50 170 ILE A C 1
ATOM 1359 O O . ILE A 1 170 ? 7.462 4.337 -11.152 1.00 82.50 170 ILE A O 1
ATOM 1363 N N . ILE A 1 171 ? 7.098 4.122 -13.349 1.00 80.12 171 ILE A N 1
ATOM 1364 C CA . ILE A 1 171 ? 8.513 4.026 -13.737 1.00 80.12 171 ILE A CA 1
ATOM 1365 C C . ILE A 1 171 ? 9.211 5.369 -13.502 1.00 80.12 171 ILE A C 1
ATOM 1367 O O . ILE A 1 171 ? 10.295 5.404 -12.917 1.00 80.12 171 ILE A O 1
ATOM 1371 N N . ASP A 1 172 ? 8.556 6.475 -13.860 1.00 75.69 172 ASP A N 1
ATOM 1372 C CA . ASP A 1 172 ? 9.027 7.831 -13.565 1.00 75.69 172 ASP A CA 1
ATOM 1373 C C . ASP A 1 172 ? 9.196 8.032 -12.058 1.00 75.69 172 ASP A C 1
ATOM 1375 O O . ASP A 1 172 ? 10.159 8.648 -11.602 1.00 75.69 172 ASP A O 1
ATOM 1379 N N . TRP A 1 173 ? 8.284 7.471 -11.266 1.00 80.62 173 TRP A N 1
ATOM 1380 C CA . TRP A 1 173 ? 8.327 7.573 -9.813 1.00 80.62 173 TRP A CA 1
ATOM 1381 C C . TRP A 1 173 ? 9.467 6.772 -9.177 1.00 80.62 173 TRP A C 1
ATOM 1383 O O . TRP A 1 173 ? 10.204 7.308 -8.343 1.00 80.62 173 TRP A O 1
ATOM 1393 N N . ILE A 1 174 ? 9.649 5.516 -9.607 1.00 83.06 174 ILE A N 1
ATOM 1394 C CA . ILE A 1 174 ? 10.785 4.659 -9.220 1.00 83.06 174 ILE A CA 1
ATOM 1395 C C . ILE A 1 174 ? 12.105 5.344 -9.563 1.00 83.06 174 ILE A C 1
ATOM 1397 O O . ILE A 1 174 ? 13.120 5.113 -8.906 1.00 83.06 174 ILE A O 1
ATOM 1401 N N . SER A 1 175 ? 12.097 6.229 -10.561 1.00 74.81 175 SER A N 1
ATOM 1402 C CA . SER A 1 175 ? 13.323 6.876 -10.971 1.00 74.81 175 SER A CA 1
ATOM 1403 C C . SER A 1 175 ? 13.903 7.848 -9.944 1.00 74.81 175 SER A C 1
ATOM 1405 O O . SER A 1 175 ? 15.118 7.967 -9.798 1.00 74.81 175 SER A O 1
ATOM 1407 N N . GLU A 1 176 ? 13.026 8.499 -9.183 1.00 76.25 176 GLU A N 1
ATOM 1408 C CA . GLU A 1 176 ? 13.397 9.342 -8.048 1.00 76.25 176 GLU A CA 1
ATOM 1409 C C . GLU A 1 176 ? 13.537 8.513 -6.754 1.00 76.25 176 GLU A C 1
ATOM 1411 O O . GLU A 1 176 ? 14.203 8.949 -5.814 1.00 76.25 176 GLU A O 1
ATOM 1416 N N . HIS A 1 177 ? 12.956 7.304 -6.715 1.00 82.56 177 HIS A N 1
ATOM 1417 C CA . HIS A 1 177 ? 12.907 6.411 -5.550 1.00 82.56 177 HIS A CA 1
ATOM 1418 C C . HIS A 1 177 ? 13.276 4.963 -5.936 1.00 82.56 177 HIS A C 1
ATOM 1420 O O . HIS A 1 177 ? 12.389 4.113 -6.051 1.00 82.56 177 HIS A O 1
ATOM 1426 N N . PRO A 1 178 ? 14.571 4.655 -6.155 1.00 82.69 178 PRO A N 1
ATOM 1427 C CA . PRO A 1 178 ? 14.984 3.328 -6.604 1.00 82.69 178 PRO A CA 1
ATOM 1428 C C . PRO A 1 178 ? 14.628 2.229 -5.592 1.00 82.69 178 PRO A C 1
ATOM 1430 O O . PRO A 1 178 ? 14.919 2.344 -4.402 1.00 82.69 178 PRO A O 1
ATOM 1433 N N . ILE A 1 179 ? 14.054 1.136 -6.092 1.00 88.50 179 ILE A N 1
ATOM 1434 C CA . ILE A 1 179 ? 13.683 -0.082 -5.352 1.00 88.50 179 ILE A CA 1
ATOM 1435 C C . ILE A 1 179 ? 14.578 -1.272 -5.734 1.00 88.50 179 ILE A C 1
ATOM 1437 O O . ILE A 1 179 ? 15.383 -1.199 -6.660 1.00 88.50 179 ILE A O 1
ATOM 1441 N N . GLU A 1 180 ? 14.443 -2.409 -5.059 1.00 90.31 180 GLU A N 1
ATOM 1442 C CA . GLU A 1 180 ? 15.184 -3.618 -5.436 1.00 90.31 180 GLU A CA 1
ATOM 1443 C C . GLU A 1 180 ? 14.834 -4.100 -6.863 1.00 90.31 180 GLU A C 1
ATOM 1445 O O . GLU A 1 180 ? 13.704 -3.961 -7.339 1.00 90.31 180 GLU A O 1
ATOM 1450 N N . SER A 1 181 ? 15.809 -4.676 -7.573 1.00 87.69 181 SER A N 1
ATOM 1451 C CA . SER A 1 181 ? 15.672 -5.064 -8.987 1.00 87.69 181 SER A CA 1
ATOM 1452 C C . SER A 1 181 ? 14.649 -6.174 -9.232 1.00 87.69 181 SER A C 1
ATOM 1454 O O . SER A 1 181 ? 13.948 -6.158 -10.242 1.00 87.69 181 SER A O 1
ATOM 1456 N N . ASN A 1 182 ? 14.485 -7.098 -8.288 1.00 91.56 182 ASN A N 1
ATOM 1457 C CA . ASN A 1 182 ? 13.397 -8.082 -8.278 1.00 91.56 182 ASN A CA 1
ATOM 1458 C C . ASN A 1 182 ? 12.003 -7.423 -8.231 1.00 91.56 182 ASN A C 1
ATOM 1460 O O . ASN A 1 182 ? 11.112 -7.855 -8.956 1.00 91.56 182 ASN A O 1
ATOM 1464 N N . LEU A 1 183 ? 11.811 -6.380 -7.418 1.00 93.31 183 LEU A N 1
ATOM 1465 C CA . LEU A 1 183 ? 10.539 -5.662 -7.295 1.00 93.31 183 LEU A CA 1
ATOM 1466 C C . LEU A 1 183 ? 10.257 -4.828 -8.544 1.00 93.31 183 LEU A C 1
ATOM 1468 O O . LEU A 1 183 ? 9.142 -4.854 -9.066 1.00 93.31 183 LEU A O 1
ATOM 1472 N N . PHE A 1 184 ? 11.284 -4.159 -9.073 1.00 89.69 184 PHE A N 1
ATOM 1473 C CA . PHE A 1 184 ? 11.188 -3.469 -10.357 1.00 89.69 184 PHE A CA 1
ATOM 1474 C C . PHE A 1 184 ? 10.791 -4.423 -11.481 1.00 89.69 184 PHE A C 1
ATOM 1476 O O . PHE A 1 184 ? 9.905 -4.098 -12.264 1.00 89.69 184 PHE A O 1
ATOM 1483 N N . LYS A 1 185 ? 11.378 -5.626 -11.526 1.00 88.94 185 LYS A N 1
ATOM 1484 C CA . LYS A 1 185 ? 10.997 -6.653 -12.500 1.00 88.94 185 LYS A CA 1
ATOM 1485 C C . LYS A 1 185 ? 9.514 -7.005 -12.427 1.00 88.94 185 LYS A C 1
ATOM 1487 O O . LYS A 1 185 ? 8.882 -7.104 -13.467 1.00 88.94 185 LYS A O 1
ATOM 1492 N N . ILE A 1 186 ? 8.946 -7.145 -11.229 1.00 92.50 186 ILE A N 1
ATOM 1493 C CA . ILE A 1 186 ? 7.514 -7.445 -11.066 1.00 92.50 186 ILE A CA 1
ATOM 1494 C C . ILE A 1 186 ? 6.646 -6.314 -11.634 1.00 92.50 186 ILE A C 1
ATOM 1496 O O . ILE A 1 186 ? 5.675 -6.590 -12.341 1.00 92.50 186 ILE A O 1
ATOM 1500 N N . ILE A 1 187 ? 6.998 -5.053 -11.355 1.00 90.12 187 ILE A N 1
ATOM 1501 C CA . ILE A 1 187 ? 6.300 -3.885 -11.919 1.00 90.12 187 ILE A CA 1
ATOM 1502 C C . ILE A 1 187 ? 6.423 -3.885 -13.444 1.00 90.12 187 ILE A C 1
ATOM 1504 O O . ILE A 1 187 ? 5.418 -3.761 -14.140 1.00 90.12 187 ILE A O 1
ATOM 1508 N N . TRP A 1 188 ? 7.642 -4.067 -13.950 1.00 85.88 188 TRP A N 1
ATOM 1509 C CA . TRP A 1 188 ? 7.954 -4.049 -15.374 1.00 85.88 188 TRP A CA 1
ATOM 1510 C C . TRP A 1 188 ? 7.217 -5.147 -16.148 1.00 85.88 188 TRP A C 1
ATOM 1512 O O . TRP A 1 188 ? 6.578 -4.865 -17.157 1.00 85.88 188 TRP A O 1
ATOM 1522 N N . ASP A 1 189 ? 7.232 -6.380 -15.642 1.00 86.31 189 ASP A N 1
ATOM 1523 C CA . ASP A 1 189 ? 6.543 -7.523 -16.251 1.00 86.31 189 ASP A CA 1
ATOM 1524 C C . ASP A 1 189 ? 5.010 -7.352 -16.235 1.00 86.31 189 ASP A C 1
ATOM 1526 O O . ASP A 1 189 ? 4.307 -7.936 -17.063 1.00 86.31 189 ASP A O 1
ATOM 1530 N N . SER A 1 190 ? 4.482 -6.547 -15.306 1.00 88.12 190 SER A N 1
ATOM 1531 C CA . SER A 1 190 ? 3.048 -6.247 -15.191 1.00 88.12 190 SER A CA 1
ATOM 1532 C C . SER A 1 190 ? 2.605 -5.057 -16.050 1.00 88.12 190 SER A C 1
ATOM 1534 O O . SER A 1 190 ? 1.400 -4.851 -16.227 1.00 88.12 190 SER A O 1
ATOM 1536 N N . PHE A 1 191 ? 3.547 -4.266 -16.570 1.00 83.06 191 PHE A N 1
ATOM 1537 C CA . PHE A 1 191 ? 3.273 -3.059 -17.346 1.00 83.06 191 PHE A CA 1
ATOM 1538 C C . PHE A 1 191 ? 2.650 -3.419 -18.702 1.00 83.06 191 PHE A C 1
ATOM 1540 O O . PHE A 1 191 ? 3.137 -4.291 -19.425 1.00 83.06 191 PHE A O 1
ATOM 1547 N N . LYS A 1 192 ? 1.526 -2.779 -19.045 1.00 72.12 192 LYS A N 1
ATOM 1548 C CA . LYS A 1 192 ? 0.760 -3.063 -20.267 1.00 72.12 192 LYS A CA 1
ATOM 1549 C C . LYS A 1 192 ? 0.812 -1.850 -21.182 1.00 72.12 192 LYS A C 1
ATOM 1551 O O . LYS A 1 192 ? 0.152 -0.849 -20.941 1.00 72.12 192 LYS A O 1
ATOM 1556 N N . TYR A 1 193 ? 1.548 -1.968 -22.278 1.00 65.69 193 TYR A N 1
ATOM 1557 C CA . TYR A 1 193 ? 1.605 -0.932 -23.305 1.00 65.69 193 TYR A CA 1
ATOM 1558 C C . TYR A 1 193 ? 0.349 -1.000 -24.185 1.00 65.69 193 TYR A C 1
ATOM 1560 O O . TYR A 1 193 ? 0.151 -1.993 -24.886 1.00 65.69 193 TYR A O 1
ATOM 1568 N N . GLU A 1 194 ? -0.508 0.026 -24.154 1.00 48.72 194 GLU A N 1
ATOM 1569 C CA . GLU A 1 194 ? -1.761 0.010 -24.927 1.00 48.72 194 GLU A CA 1
ATOM 1570 C C . GLU A 1 194 ? -1.534 0.189 -26.435 1.00 48.72 194 GLU A C 1
ATOM 1572 O O . GLU A 1 194 ? -2.175 -0.508 -27.215 1.00 48.72 194 GLU A O 1
ATOM 1577 N N . THR A 1 195 ? -0.574 1.010 -26.874 1.00 42.66 195 THR A N 1
ATOM 1578 C CA . THR A 1 195 ? -0.180 1.116 -28.292 1.00 42.66 195 THR A CA 1
ATOM 1579 C C . THR A 1 195 ? 1.172 1.806 -28.452 1.00 42.66 195 THR A C 1
ATOM 1581 O O . THR A 1 195 ? 1.447 2.816 -27.813 1.00 42.66 195 THR A O 1
ATOM 1584 N N . TRP A 1 196 ? 1.992 1.294 -29.368 1.00 44.53 196 TRP A N 1
ATOM 1585 C CA . TRP A 1 196 ? 3.326 1.808 -29.697 1.00 44.53 196 TRP A CA 1
ATOM 1586 C C . TRP A 1 196 ? 3.316 3.089 -30.541 1.00 44.53 196 TRP A C 1
ATOM 1588 O O . TRP A 1 196 ? 4.290 3.832 -30.542 1.00 44.53 196 TRP A O 1
ATOM 1598 N N . GLU A 1 197 ? 2.227 3.357 -31.265 1.00 40.25 197 GLU A N 1
ATOM 1599 C CA . GLU A 1 197 ? 2.207 4.349 -32.350 1.00 40.25 197 GLU A CA 1
ATOM 1600 C C . GLU A 1 197 ? 2.007 5.809 -31.897 1.00 40.25 197 GLU A C 1
ATOM 1602 O O . GLU A 1 197 ? 2.144 6.716 -32.714 1.00 40.25 197 GLU A O 1
ATOM 1607 N N . SER A 1 198 ? 1.730 6.073 -30.615 1.00 42.22 198 SER A N 1
ATOM 1608 C CA . SER A 1 198 ? 1.594 7.449 -30.091 1.00 42.22 198 SER A CA 1
ATOM 1609 C C . SER A 1 198 ? 2.327 7.722 -28.778 1.00 42.22 198 SER A C 1
ATOM 1611 O O . SER A 1 198 ? 2.403 8.874 -28.365 1.00 42.22 198 SER A O 1
ATOM 1613 N N . THR A 1 199 ? 2.829 6.681 -28.112 1.00 40.53 199 THR A N 1
ATOM 1614 C CA . THR A 1 199 ? 3.311 6.729 -26.723 1.00 40.53 199 THR A CA 1
ATOM 1615 C C . THR A 1 199 ? 4.361 5.644 -26.473 1.00 40.53 199 THR A C 1
ATOM 1617 O O . THR A 1 199 ? 4.345 4.984 -25.434 1.00 40.53 199 THR A O 1
ATOM 1620 N N . PHE A 1 200 ? 5.301 5.419 -27.400 1.00 45.59 200 PHE A N 1
ATOM 1621 C CA . PHE A 1 200 ? 6.626 5.031 -26.914 1.00 45.59 200 PHE A CA 1
ATOM 1622 C C . PHE A 1 200 ? 7.193 6.290 -26.275 1.00 45.59 200 PHE A C 1
ATOM 1624 O O . PHE A 1 200 ? 7.852 7.094 -26.925 1.00 45.59 200 PHE A O 1
ATOM 1631 N N . ASP A 1 201 ? 6.739 6.527 -25.048 1.00 49.59 201 ASP A N 1
ATOM 1632 C CA . ASP A 1 201 ? 7.009 7.730 -24.302 1.00 49.59 201 ASP A CA 1
ATOM 1633 C C . ASP A 1 201 ? 8.527 7.823 -24.234 1.00 49.59 201 ASP A C 1
ATOM 1635 O O . ASP A 1 201 ? 9.180 6.989 -23.595 1.00 49.59 201 ASP A O 1
ATOM 1639 N N . GLU A 1 202 ? 9.095 8.807 -24.938 1.00 50.72 202 GLU A N 1
ATOM 1640 C CA . GLU A 1 202 ? 10.499 9.176 -24.800 1.00 50.72 202 GLU A CA 1
ATOM 1641 C C . GLU A 1 202 ? 10.846 9.199 -23.310 1.00 50.72 202 GLU A C 1
ATOM 1643 O O . GLU A 1 202 ? 11.912 8.736 -22.956 1.00 50.72 202 GLU A O 1
ATOM 1648 N N . SER A 1 203 ? 9.896 9.564 -22.441 1.00 49.78 203 SER A N 1
ATOM 1649 C CA . SER A 1 203 ? 9.849 9.381 -20.989 1.00 49.78 203 SER A CA 1
ATOM 1650 C C . SER A 1 203 ? 10.451 8.067 -20.475 1.00 49.78 203 SER A C 1
ATOM 1652 O O . SER A 1 203 ? 11.433 8.146 -19.756 1.00 49.78 203 SER A O 1
ATOM 1654 N N . ILE A 1 204 ? 9.963 6.867 -20.825 1.00 52.41 204 ILE A N 1
ATOM 1655 C CA . ILE A 1 204 ? 10.447 5.610 -20.203 1.00 52.41 204 ILE A CA 1
ATOM 1656 C C . ILE A 1 204 ? 11.923 5.374 -20.538 1.00 52.41 204 ILE A C 1
ATOM 1658 O O . ILE A 1 204 ? 12.725 5.105 -19.642 1.00 52.41 204 ILE A O 1
ATOM 1662 N N . LEU A 1 205 ? 12.300 5.538 -21.814 1.00 54.16 205 LEU A N 1
ATOM 1663 C CA . LEU A 1 205 ? 13.703 5.477 -22.226 1.00 54.16 205 LEU A CA 1
ATOM 1664 C C . LEU A 1 205 ? 14.503 6.591 -21.552 1.00 54.16 205 LEU A C 1
ATOM 1666 O O . LEU A 1 205 ? 15.433 6.314 -20.814 1.00 54.16 205 LEU A O 1
ATOM 1670 N N . MET A 1 206 ? 14.115 7.848 -21.712 1.00 52.25 206 MET A N 1
ATOM 1671 C CA . MET A 1 206 ? 14.771 9.013 -21.120 1.00 52.25 206 MET A CA 1
ATOM 1672 C C . MET A 1 206 ? 14.894 8.907 -19.603 1.00 52.25 206 MET A C 1
ATOM 1674 O O . MET A 1 206 ? 15.836 9.442 -19.044 1.00 52.25 206 MET A O 1
ATOM 1678 N N . ILE A 1 207 ? 14.020 8.193 -18.907 1.00 54.34 207 ILE A N 1
ATOM 1679 C CA . ILE A 1 207 ? 14.060 8.029 -17.453 1.00 54.34 207 ILE A CA 1
ATOM 1680 C C . ILE A 1 207 ? 15.064 6.964 -17.037 1.00 54.34 207 ILE A C 1
ATOM 1682 O O . ILE A 1 207 ? 15.849 7.196 -16.119 1.00 54.34 207 ILE A O 1
ATOM 1686 N N . ILE A 1 208 ? 15.145 5.853 -17.766 1.00 51.44 208 ILE A N 1
ATOM 1687 C CA . ILE A 1 208 ? 16.224 4.869 -17.591 1.00 51.44 208 ILE A CA 1
ATOM 1688 C C . ILE A 1 208 ? 17.585 5.509 -17.919 1.00 51.44 208 ILE A C 1
ATOM 1690 O O . ILE A 1 208 ? 18.596 5.212 -17.286 1.00 51.44 208 ILE A O 1
ATOM 1694 N N . LEU A 1 209 ? 17.601 6.414 -18.899 1.00 50.47 209 LEU A N 1
ATOM 1695 C CA . LEU A 1 209 ? 18.810 6.965 -19.515 1.00 50.47 209 LEU A CA 1
ATOM 1696 C C . LEU A 1 209 ? 19.287 8.279 -18.905 1.00 50.47 209 LEU A C 1
ATOM 1698 O O . LEU A 1 209 ? 20.447 8.648 -19.061 1.00 50.47 209 LEU A O 1
ATOM 1702 N N . SER A 1 210 ? 18.414 8.973 -18.181 1.00 48.72 210 SER A N 1
ATOM 1703 C CA . SER A 1 210 ? 18.735 10.223 -17.495 1.00 48.72 210 SER A CA 1
ATOM 1704 C C . SER A 1 210 ? 19.305 10.009 -16.090 1.00 48.72 210 SER A C 1
ATOM 1706 O O . SER A 1 210 ? 19.730 10.984 -15.460 1.00 48.72 210 SER A O 1
ATOM 1708 N N . ASN A 1 211 ? 19.366 8.767 -15.598 1.00 52.88 211 ASN A N 1
ATOM 1709 C CA . ASN A 1 211 ? 19.893 8.454 -14.274 1.00 52.88 211 ASN A CA 1
ATOM 1710 C C . ASN A 1 211 ? 21.405 8.177 -14.290 1.00 52.88 211 ASN A C 1
ATOM 1712 O O . ASN A 1 211 ? 21.928 7.359 -15.041 1.00 52.88 211 ASN A O 1
ATOM 1716 N N . SER A 1 212 ? 22.121 8.922 -13.449 1.00 45.59 212 SER A N 1
ATOM 1717 C CA . SER A 1 212 ? 23.533 9.297 -13.597 1.00 45.59 212 SER A CA 1
ATOM 1718 C C . SER A 1 212 ? 24.577 8.253 -13.168 1.00 45.59 212 SER A C 1
ATOM 1720 O O . SER A 1 212 ? 25.733 8.612 -12.937 1.00 45.59 212 SER A O 1
ATOM 1722 N N . SER A 1 213 ? 24.234 6.965 -13.063 1.00 50.78 213 SER A N 1
ATOM 1723 C CA . SER A 1 213 ? 25.237 5.929 -12.767 1.00 50.78 213 SER A CA 1
ATOM 1724 C C . SER A 1 213 ? 24.879 4.537 -13.293 1.00 50.78 213 SER A C 1
ATOM 1726 O O . SER A 1 213 ? 24.564 3.629 -12.532 1.00 50.78 213 SER A O 1
ATOM 1728 N N . LEU A 1 214 ? 25.020 4.300 -14.600 1.00 52.53 214 LEU A N 1
ATOM 1729 C CA . LEU A 1 214 ? 24.995 2.928 -15.145 1.00 52.53 214 LEU A CA 1
ATOM 1730 C C . LEU A 1 214 ? 26.138 2.054 -14.591 1.00 52.53 214 LEU A C 1
ATOM 1732 O O . LEU A 1 214 ? 26.027 0.830 -14.535 1.00 52.53 214 LEU A O 1
ATOM 1736 N N . ARG A 1 215 ? 27.217 2.678 -14.105 1.00 43.69 215 ARG A N 1
ATOM 1737 C CA . ARG A 1 215 ? 28.308 2.017 -13.386 1.00 43.69 215 ARG A CA 1
ATOM 1738 C C . ARG A 1 215 ? 28.038 2.004 -11.882 1.00 43.69 215 ARG A C 1
ATOM 1740 O O . ARG A 1 215 ? 28.189 3.023 -11.218 1.00 43.69 215 ARG A O 1
ATOM 1747 N N . ASN A 1 216 ? 27.711 0.825 -11.352 1.00 48.88 216 ASN A N 1
ATOM 1748 C CA . ASN A 1 216 ? 27.460 0.518 -9.931 1.00 48.88 216 ASN A CA 1
ATOM 1749 C C . ASN A 1 216 ? 26.138 1.026 -9.350 1.00 48.88 216 ASN A C 1
ATOM 1751 O O . ASN A 1 216 ? 26.120 1.729 -8.338 1.00 48.88 216 ASN A O 1
ATOM 1755 N N . SER A 1 217 ? 25.017 0.616 -9.935 1.00 63.69 217 SER A N 1
ATOM 1756 C CA . SER A 1 217 ? 23.718 0.894 -9.335 1.00 63.69 217 SER A CA 1
ATOM 1757 C C . SER A 1 217 ? 22.634 -0.084 -9.790 1.00 63.69 217 SER A C 1
ATOM 1759 O O . SER A 1 217 ? 22.763 -0.779 -10.804 1.00 63.69 217 SER A O 1
ATOM 1761 N N . VAL A 1 218 ? 21.533 -0.047 -9.040 1.00 67.75 218 VAL A N 1
ATOM 1762 C CA . VAL A 1 218 ? 20.214 -0.617 -9.344 1.00 67.75 218 VAL A CA 1
ATOM 1763 C C . VAL A 1 218 ? 19.772 -0.347 -10.799 1.00 67.75 218 VAL A C 1
ATOM 1765 O O . VAL A 1 218 ? 19.083 -1.166 -11.400 1.00 67.75 218 VAL A O 1
ATOM 1768 N N . TRP A 1 219 ? 20.246 0.739 -11.418 1.00 71.25 219 TRP A N 1
ATOM 1769 C CA . TRP A 1 219 ? 19.942 1.116 -12.802 1.00 71.25 219 TRP A CA 1
ATOM 1770 C C . TRP A 1 219 ? 20.496 0.159 -13.850 1.00 71.25 219 TRP A C 1
ATOM 1772 O O . TRP A 1 219 ? 19.860 -0.062 -14.879 1.00 71.25 219 TRP A O 1
ATOM 1782 N N . SER A 1 220 ? 21.661 -0.439 -13.590 1.00 70.19 220 SER A N 1
ATOM 1783 C CA . SER A 1 220 ? 22.219 -1.456 -14.486 1.00 70.19 220 SER A CA 1
ATOM 1784 C C . SER A 1 220 ? 21.363 -2.725 -14.497 1.00 70.19 220 SER A C 1
ATOM 1786 O O . SER A 1 220 ? 21.166 -3.323 -15.555 1.00 70.19 220 SER A O 1
ATOM 1788 N N . ASP A 1 221 ? 20.790 -3.090 -13.347 1.00 77.38 221 ASP A N 1
ATOM 1789 C CA . ASP A 1 221 ? 19.866 -4.216 -13.230 1.00 77.38 221 ASP A CA 1
ATOM 1790 C C . ASP A 1 221 ? 18.519 -3.897 -13.883 1.00 77.38 221 ASP A C 1
ATOM 1792 O O . ASP A 1 221 ? 17.990 -4.727 -14.621 1.00 77.38 221 ASP A O 1
ATOM 1796 N N . TYR A 1 222 ? 17.991 -2.684 -13.689 1.00 79.44 222 TYR A N 1
ATOM 1797 C CA . TYR A 1 222 ? 16.768 -2.236 -14.360 1.00 79.44 222 TYR A CA 1
ATOM 1798 C C . TYR A 1 222 ? 16.918 -2.275 -15.879 1.00 79.44 222 TYR A C 1
ATOM 1800 O O . TYR A 1 222 ? 16.078 -2.853 -16.565 1.00 79.44 222 TYR A O 1
ATOM 1808 N N . LEU A 1 223 ? 18.019 -1.733 -16.411 1.00 73.88 223 LEU A N 1
ATOM 1809 C CA . LEU A 1 223 ? 18.297 -1.749 -17.845 1.00 73.88 223 LEU A CA 1
ATOM 1810 C C . LEU A 1 223 ? 18.352 -3.182 -18.394 1.00 73.88 223 LEU A C 1
ATOM 1812 O O . LEU A 1 223 ? 17.814 -3.445 -19.468 1.00 73.88 223 LEU A O 1
ATOM 1816 N N . ARG A 1 224 ? 18.960 -4.120 -17.655 1.00 76.00 224 ARG A N 1
ATOM 1817 C CA . ARG A 1 224 ? 18.965 -5.543 -18.031 1.00 76.00 224 ARG A CA 1
ATOM 1818 C C . ARG A 1 224 ? 17.556 -6.122 -18.072 1.00 76.00 224 ARG A C 1
ATOM 1820 O O . ARG A 1 224 ? 17.196 -6.705 -19.085 1.00 76.00 224 ARG A O 1
ATOM 1827 N N . ILE A 1 225 ? 16.756 -5.909 -17.027 1.00 81.25 225 ILE A N 1
ATOM 1828 C CA . ILE A 1 225 ? 15.358 -6.368 -16.952 1.00 81.25 225 ILE A CA 1
ATOM 1829 C C . ILE A 1 225 ? 14.546 -5.856 -18.148 1.00 81.25 225 ILE A C 1
ATOM 1831 O O . ILE A 1 225 ? 13.806 -6.609 -18.778 1.00 81.25 225 ILE A O 1
ATOM 1835 N N . ILE A 1 226 ? 14.730 -4.582 -18.489 1.00 77.44 226 ILE A N 1
ATOM 1836 C CA . ILE A 1 226 ? 14.045 -3.924 -19.600 1.00 77.44 226 ILE A CA 1
ATOM 1837 C C . ILE A 1 226 ? 14.454 -4.548 -20.934 1.00 77.44 226 ILE A C 1
ATOM 1839 O O . ILE A 1 226 ? 13.589 -4.956 -21.702 1.00 77.44 226 ILE A O 1
ATOM 1843 N N . ILE A 1 227 ? 15.757 -4.676 -21.199 1.00 73.50 227 ILE A N 1
ATOM 1844 C CA . ILE A 1 227 ? 16.282 -5.248 -22.450 1.00 73.50 227 ILE A CA 1
ATOM 1845 C C . ILE A 1 227 ? 15.920 -6.735 -22.594 1.00 73.50 227 ILE A C 1
ATOM 1847 O O . ILE A 1 227 ? 15.689 -7.205 -23.708 1.00 73.50 227 ILE A O 1
ATOM 1851 N N . GLU A 1 228 ? 15.854 -7.482 -21.491 1.00 77.81 228 GLU A N 1
ATOM 1852 C CA . GLU A 1 228 ? 15.436 -8.890 -21.474 1.00 77.81 228 GLU A CA 1
ATOM 1853 C C . GLU A 1 228 ? 13.936 -9.074 -21.738 1.00 77.81 228 GLU A C 1
ATOM 1855 O O . GLU A 1 228 ? 13.509 -10.169 -22.115 1.00 77.81 228 GLU A O 1
ATOM 1860 N N . SER A 1 229 ? 13.122 -8.025 -21.579 1.00 76.56 229 SER A N 1
ATOM 1861 C CA . SER A 1 229 ? 11.697 -8.109 -21.885 1.00 76.56 229 SER A CA 1
ATOM 1862 C C . SER A 1 229 ? 11.489 -8.414 -23.365 1.00 76.56 229 SER A C 1
ATOM 1864 O O . SER A 1 229 ? 11.922 -7.673 -24.251 1.00 76.56 229 SER A O 1
ATOM 1866 N N . SER A 1 230 ? 10.756 -9.497 -23.636 1.00 72.44 230 SER A N 1
ATOM 1867 C CA . SER A 1 230 ? 10.400 -9.936 -24.994 1.00 72.44 230 SER A CA 1
ATOM 1868 C C . SER A 1 230 ? 9.792 -8.820 -25.854 1.00 72.44 230 SER A C 1
ATOM 1870 O O . SER A 1 230 ? 9.990 -8.790 -27.068 1.00 72.44 230 SER A O 1
ATOM 1872 N N . GLN A 1 231 ? 9.097 -7.875 -25.218 1.00 66.06 231 GLN A N 1
ATOM 1873 C CA . GLN A 1 231 ? 8.479 -6.725 -25.869 1.00 66.06 231 GLN A CA 1
ATOM 1874 C C . GLN A 1 231 ? 9.528 -5.701 -26.339 1.00 66.06 231 GLN A C 1
ATOM 1876 O O . GLN A 1 231 ? 9.420 -5.180 -27.446 1.00 66.06 231 GLN A O 1
ATOM 1881 N N . ILE A 1 232 ? 10.581 -5.463 -25.546 1.00 70.94 232 ILE A N 1
ATOM 1882 C CA . ILE A 1 232 ? 11.674 -4.532 -25.871 1.00 70.94 232 ILE A CA 1
ATOM 1883 C C . ILE A 1 232 ? 12.642 -5.132 -26.896 1.00 70.94 232 ILE A C 1
ATOM 1885 O O . ILE A 1 232 ? 13.120 -4.426 -27.786 1.00 70.94 232 ILE A O 1
ATOM 1889 N N . GLN A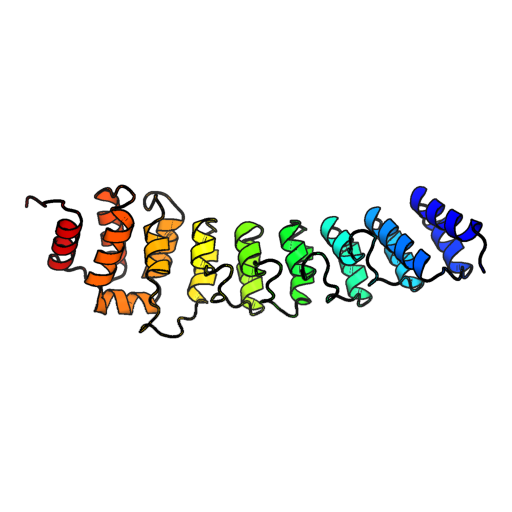 1 233 ? 12.894 -6.442 -26.836 1.00 69.44 233 GLN A N 1
ATOM 1890 C CA . GLN A 1 233 ? 13.756 -7.118 -27.811 1.00 69.44 233 GLN A CA 1
ATOM 1891 C C . GLN A 1 233 ? 13.261 -6.955 -29.252 1.00 69.44 233 GLN A C 1
ATOM 1893 O O . GLN A 1 233 ? 14.072 -6.851 -30.170 1.00 69.44 233 GLN A O 1
ATOM 1898 N N . TYR A 1 234 ? 11.944 -6.903 -29.473 1.00 67.81 234 TYR A N 1
ATOM 1899 C CA . TYR A 1 234 ? 11.395 -6.648 -30.804 1.00 67.81 234 TYR A CA 1
ATOM 1900 C C . TYR A 1 234 ? 11.815 -5.268 -31.335 1.00 67.81 234 TYR A C 1
ATOM 1902 O O . TYR A 1 234 ? 12.405 -5.199 -32.412 1.00 67.81 234 TYR A O 1
ATOM 1910 N N . ILE A 1 235 ? 11.623 -4.196 -30.555 1.00 64.69 235 ILE A N 1
ATOM 1911 C CA . ILE A 1 235 ? 12.047 -2.833 -30.942 1.00 64.69 235 ILE A CA 1
ATOM 1912 C C . ILE A 1 235 ? 13.542 -2.765 -31.167 1.00 64.69 235 ILE A C 1
ATOM 1914 O O . ILE A 1 235 ? 14.006 -2.153 -32.122 1.00 64.69 235 ILE A O 1
ATOM 1918 N N . LEU A 1 236 ? 14.312 -3.352 -30.249 1.00 67.19 236 LEU A N 1
ATOM 1919 C CA . LEU A 1 236 ? 15.762 -3.301 -30.329 1.00 67.19 236 LEU A CA 1
ATOM 1920 C C . LEU A 1 236 ? 16.257 -3.999 -31.590 1.00 67.19 236 LEU A C 1
ATOM 1922 O O . LEU A 1 236 ? 17.333 -3.676 -32.067 1.00 67.19 236 LEU A O 1
ATOM 1926 N N . ASN A 1 237 ? 15.475 -4.907 -32.169 1.00 67.44 237 ASN A N 1
ATOM 1927 C CA . ASN A 1 237 ? 15.794 -5.526 -33.445 1.00 67.44 237 ASN A CA 1
ATOM 1928 C C . ASN A 1 237 ? 15.252 -4.741 -34.654 1.00 67.44 237 ASN A C 1
ATOM 1930 O O . ASN A 1 237 ? 15.855 -4.813 -35.724 1.00 67.44 237 ASN A O 1
ATOM 1934 N N . THR A 1 238 ? 14.163 -3.973 -34.517 1.00 67.81 238 THR A N 1
ATOM 1935 C CA . THR A 1 238 ? 13.558 -3.215 -35.632 1.00 67.81 238 THR A CA 1
ATOM 1936 C C . THR A 1 238 ? 14.040 -1.765 -35.746 1.00 67.81 238 THR A C 1
ATOM 1938 O O . THR A 1 238 ? 14.234 -1.273 -36.855 1.00 67.81 238 THR A O 1
ATOM 1941 N N . GLU A 1 239 ? 14.272 -1.078 -34.627 1.00 70.56 239 GLU A N 1
ATOM 1942 C CA . GLU A 1 239 ? 14.517 0.371 -34.543 1.00 70.56 239 GLU A CA 1
ATOM 1943 C C . GLU A 1 239 ? 15.721 0.730 -33.654 1.00 70.56 239 GLU A C 1
ATOM 1945 O O . GLU A 1 239 ? 15.786 1.803 -33.054 1.00 70.56 239 GLU A O 1
ATOM 1950 N N . ILE A 1 240 ? 16.733 -0.142 -33.602 1.00 71.12 240 ILE A N 1
ATOM 1951 C CA . ILE A 1 240 ? 17.917 0.036 -32.740 1.00 71.12 240 ILE A CA 1
ATOM 1952 C C . ILE A 1 240 ? 18.620 1.392 -32.909 1.00 71.12 240 ILE A C 1
ATOM 1954 O O . ILE A 1 240 ? 19.239 1.899 -31.980 1.00 71.12 240 ILE A O 1
ATOM 1958 N N . VAL A 1 241 ? 18.543 1.986 -34.104 1.00 67.88 241 VAL A N 1
ATOM 1959 C CA . VAL A 1 241 ? 19.142 3.295 -34.394 1.00 67.88 241 VAL A CA 1
ATOM 1960 C C . VAL A 1 241 ? 18.419 4.406 -33.639 1.00 67.88 241 VAL A C 1
ATOM 1962 O O . VAL A 1 241 ? 19.095 5.271 -33.092 1.00 67.88 241 VAL A O 1
ATOM 1965 N N . LEU A 1 242 ? 17.083 4.365 -33.594 1.00 68.56 242 LEU A N 1
ATOM 1966 C CA . LEU A 1 242 ? 16.263 5.345 -32.882 1.00 68.56 242 LEU A CA 1
ATOM 1967 C C . LEU A 1 242 ? 16.466 5.217 -31.368 1.00 68.56 242 LEU A C 1
ATOM 1969 O O . LEU A 1 242 ? 16.688 6.212 -30.683 1.00 68.56 242 LEU A O 1
ATOM 1973 N N . PHE A 1 243 ? 16.486 3.979 -30.866 1.00 70.00 243 PHE A N 1
ATOM 1974 C CA . PHE A 1 243 ? 16.798 3.688 -29.466 1.00 70.00 243 PHE A CA 1
ATOM 1975 C C . PHE A 1 243 ? 18.152 4.284 -29.056 1.00 70.00 243 PHE A C 1
ATOM 1977 O O . PHE A 1 243 ? 18.250 5.005 -28.065 1.00 70.00 243 PHE A O 1
ATOM 1984 N N . LEU A 1 244 ? 19.199 4.019 -29.844 1.00 70.25 244 LEU A N 1
ATOM 1985 C CA . LEU A 1 244 ? 20.541 4.518 -29.556 1.00 70.25 244 LEU A CA 1
ATOM 1986 C C . LEU A 1 244 ? 20.642 6.045 -29.691 1.00 70.25 244 LEU A C 1
ATOM 1988 O O . LEU A 1 244 ? 21.395 6.655 -28.939 1.00 70.25 244 LEU A O 1
ATOM 1992 N N . SER A 1 245 ? 19.904 6.680 -30.609 1.00 67.56 245 SER A N 1
ATOM 1993 C CA . SER A 1 245 ? 19.890 8.146 -30.705 1.00 67.56 245 SER A CA 1
ATOM 1994 C C . SER A 1 245 ? 19.185 8.804 -29.520 1.00 67.56 245 SER A C 1
ATOM 1996 O O . SER A 1 245 ? 19.727 9.760 -28.977 1.00 67.56 245 SER A O 1
ATOM 1998 N N . LEU A 1 246 ? 18.043 8.266 -29.074 1.00 65.94 246 LEU A N 1
ATOM 1999 C CA . LEU A 1 246 ? 17.328 8.768 -27.892 1.00 65.94 246 LEU A CA 1
ATOM 2000 C C . LEU A 1 246 ? 18.166 8.593 -26.618 1.00 65.94 246 LEU A C 1
ATOM 2002 O O . LEU A 1 246 ? 18.254 9.503 -25.797 1.00 65.94 246 LEU A O 1
ATOM 2006 N N . PHE A 1 247 ? 18.857 7.454 -26.496 1.00 65.56 247 PHE A N 1
ATOM 2007 C CA . PHE A 1 247 ? 19.840 7.206 -25.437 1.00 65.56 247 PHE A CA 1
ATOM 2008 C C . PHE A 1 247 ? 20.890 8.307 -25.359 1.00 65.56 247 PHE A C 1
ATOM 2010 O O . PHE A 1 247 ? 21.173 8.859 -24.297 1.00 65.56 247 PHE A O 1
ATOM 2017 N N . VAL A 1 248 ? 21.471 8.619 -26.509 1.00 64.12 248 VAL A N 1
ATOM 2018 C CA . VAL A 1 248 ? 22.537 9.603 -26.635 1.00 64.12 248 VAL A CA 1
ATOM 2019 C C . VAL A 1 248 ? 22.036 11.007 -26.322 1.00 64.12 248 VAL A C 1
ATOM 2021 O O . VAL A 1 248 ? 22.672 11.720 -25.549 1.00 64.12 248 VAL A O 1
ATOM 2024 N N . GLU A 1 249 ? 20.888 11.391 -26.876 1.00 60.78 249 GLU A N 1
ATOM 2025 C CA . GLU A 1 249 ? 20.285 12.711 -26.681 1.00 60.78 249 GLU A CA 1
ATOM 2026 C C . GLU A 1 249 ? 19.911 12.966 -25.213 1.00 60.78 249 GLU A C 1
ATOM 2028 O O . GLU A 1 249 ? 20.216 14.034 -24.672 1.00 60.78 249 GLU A O 1
ATOM 2033 N N . GLY A 1 250 ? 19.365 11.957 -24.524 1.00 59.31 250 GLY A N 1
ATOM 2034 C CA . GLY A 1 250 ? 19.078 12.025 -23.090 1.00 59.31 250 GLY A CA 1
ATOM 2035 C C . GLY A 1 250 ? 20.314 12.239 -22.215 1.00 59.31 250 GLY A C 1
ATOM 2036 O O . GLY A 1 250 ? 20.240 12.925 -21.191 1.00 59.31 250 GLY A O 1
ATOM 2037 N N . TYR A 1 251 ? 21.468 11.721 -22.638 1.00 57.53 251 TYR A N 1
ATOM 2038 C CA . TYR A 1 251 ? 22.698 11.756 -21.847 1.00 57.53 251 TYR A CA 1
ATOM 2039 C C . TYR A 1 251 ? 23.601 12.965 -22.149 1.00 57.53 251 TYR A C 1
ATOM 2041 O O . TYR A 1 251 ? 24.294 13.442 -21.245 1.00 57.53 251 TYR A O 1
ATOM 2049 N N . ILE A 1 252 ? 23.586 13.526 -23.370 1.00 58.41 252 ILE A N 1
ATOM 2050 C CA . ILE A 1 252 ? 24.403 14.711 -23.739 1.00 58.41 252 ILE A CA 1
ATOM 2051 C C . ILE A 1 252 ? 24.230 15.856 -22.726 1.00 58.41 252 ILE A C 1
ATOM 2053 O O . ILE A 1 252 ? 25.198 16.526 -22.367 1.00 58.41 252 ILE A O 1
ATOM 2057 N N . ASN A 1 253 ? 23.027 16.018 -22.174 1.00 53.44 253 ASN A N 1
ATOM 2058 C CA . ASN A 1 253 ? 22.716 17.052 -21.189 1.00 53.44 253 ASN A CA 1
ATOM 2059 C C . ASN A 1 253 ? 23.305 16.809 -19.779 1.00 53.44 253 ASN A C 1
ATOM 2061 O O . ASN A 1 253 ? 23.202 17.695 -18.930 1.00 53.44 253 ASN A O 1
ATOM 2065 N N . ARG A 1 254 ? 23.903 15.638 -19.491 1.00 52.84 254 ARG A N 1
ATOM 2066 C CA . ARG A 1 254 ? 24.338 15.228 -18.134 1.00 52.84 254 ARG A CA 1
ATOM 2067 C C . ARG A 1 254 ? 25.762 14.652 -18.018 1.00 52.84 254 ARG A C 1
ATOM 2069 O O . ARG A 1 254 ? 26.163 14.307 -16.911 1.00 52.84 254 ARG A O 1
ATOM 2076 N N . GLY A 1 255 ? 26.554 14.633 -19.097 1.00 52.72 255 GLY A N 1
ATOM 2077 C CA . GLY A 1 255 ? 28.002 14.349 -19.041 1.00 52.72 255 GLY A CA 1
ATOM 2078 C C . GLY A 1 255 ? 28.397 12.900 -19.348 1.00 52.72 255 GLY A C 1
ATOM 2079 O O . GLY A 1 255 ? 29.000 12.229 -18.516 1.00 52.72 255 GLY A O 1
ATOM 2080 N N . PHE A 1 256 ? 28.058 12.423 -20.549 1.00 57.34 256 PHE A N 1
ATOM 2081 C CA . PHE A 1 256 ? 28.351 11.062 -21.019 1.00 57.34 256 PHE A CA 1
ATOM 2082 C C . PHE A 1 256 ? 29.837 10.737 -21.051 1.00 57.34 256 PHE A C 1
ATOM 2084 O O . PHE A 1 256 ? 30.626 11.476 -21.640 1.00 57.34 256 PHE A O 1
ATOM 2091 N N . ILE A 1 257 ? 30.202 9.603 -20.450 1.00 61.81 257 ILE A N 1
ATOM 2092 C CA . ILE A 1 257 ? 31.540 9.032 -20.547 1.00 61.81 257 ILE A CA 1
ATOM 2093 C C . ILE A 1 257 ? 31.460 7.844 -21.505 1.00 61.81 257 ILE A C 1
ATOM 2095 O O . ILE A 1 257 ? 30.538 7.035 -21.440 1.00 61.81 257 ILE A O 1
ATOM 2099 N N . GLU A 1 258 ? 32.459 7.707 -22.375 1.00 64.62 258 GLU A N 1
ATOM 2100 C CA . GLU A 1 258 ? 32.562 6.628 -23.372 1.00 64.62 258 GLU A CA 1
ATOM 2101 C C . GLU A 1 258 ? 32.339 5.231 -22.765 1.00 64.62 258 GLU A C 1
ATOM 2103 O O . GLU A 1 258 ? 31.798 4.322 -23.386 1.00 64.62 258 GLU A O 1
ATOM 2108 N N . SER A 1 259 ? 32.719 5.074 -21.502 1.00 66.31 259 SER A N 1
ATOM 2109 C CA . SER A 1 259 ? 32.645 3.831 -20.760 1.00 66.31 259 SER A CA 1
ATOM 2110 C C . SER A 1 259 ? 31.215 3.343 -20.491 1.00 66.31 259 SER A C 1
ATOM 2112 O O . SER A 1 259 ? 30.986 2.137 -20.504 1.00 66.31 259 SER A O 1
ATOM 2114 N N . ASP A 1 260 ? 30.261 4.261 -20.311 1.00 63.47 260 ASP A N 1
ATOM 2115 C CA . ASP A 1 260 ? 28.839 3.933 -20.124 1.00 63.47 260 ASP A CA 1
ATOM 2116 C C . ASP A 1 260 ? 28.200 3.480 -21.449 1.00 63.47 260 ASP A C 1
ATOM 2118 O O . ASP A 1 260 ? 27.360 2.578 -21.473 1.00 63.47 260 ASP A O 1
ATOM 2122 N N . PHE A 1 261 ? 28.659 4.046 -22.574 1.00 69.69 261 PHE A N 1
ATOM 2123 C CA . PHE A 1 261 ? 28.272 3.595 -23.913 1.00 69.69 261 PHE A CA 1
ATOM 2124 C C . PHE A 1 261 ? 28.714 2.159 -24.171 1.00 69.69 261 PHE A C 1
ATOM 2126 O O . PHE A 1 261 ? 27.924 1.342 -24.640 1.00 69.69 261 PHE A O 1
ATOM 2133 N N . TYR A 1 262 ? 29.967 1.833 -23.844 1.00 70.88 262 TYR A N 1
ATOM 2134 C CA . TYR A 1 262 ? 30.464 0.468 -23.993 1.00 70.88 262 TYR A CA 1
ATOM 2135 C C . TYR A 1 262 ? 29.652 -0.522 -23.162 1.00 70.88 262 TYR A C 1
ATOM 2137 O O . TYR A 1 262 ? 29.326 -1.594 -23.670 1.00 70.88 262 TYR A O 1
ATOM 2145 N N . ASP A 1 263 ? 29.290 -0.166 -21.928 1.00 68.38 263 ASP A N 1
ATOM 2146 C CA . ASP A 1 263 ? 28.493 -1.032 -21.059 1.00 68.38 263 ASP A CA 1
ATOM 2147 C C . ASP A 1 263 ? 27.092 -1.272 -21.651 1.00 68.38 263 ASP A C 1
ATOM 2149 O O . ASP A 1 263 ? 26.652 -2.422 -21.728 1.00 68.38 263 ASP A O 1
ATOM 2153 N N . LEU A 1 264 ? 26.435 -0.231 -22.185 1.00 71.25 264 LEU A N 1
ATOM 2154 C CA . LEU A 1 264 ? 25.175 -0.369 -22.927 1.00 71.25 264 LEU A CA 1
ATOM 2155 C C . LEU A 1 264 ? 25.317 -1.324 -24.119 1.00 71.25 264 LEU A C 1
ATOM 2157 O O . LEU A 1 264 ? 24.521 -2.253 -24.265 1.00 71.25 264 LEU A O 1
ATOM 2161 N N . ILE A 1 265 ? 26.320 -1.108 -24.977 1.00 75.31 265 ILE A N 1
ATOM 2162 C CA . ILE A 1 265 ? 26.540 -1.954 -26.157 1.00 75.31 265 ILE A CA 1
ATOM 2163 C C . ILE A 1 265 ? 26.814 -3.403 -25.737 1.00 75.31 265 ILE A C 1
ATOM 2165 O O . ILE A 1 265 ? 26.269 -4.324 -26.347 1.00 75.31 265 ILE A O 1
ATOM 2169 N N . CYS A 1 266 ? 27.595 -3.626 -24.677 1.00 73.38 266 CYS A N 1
ATOM 2170 C CA . CYS A 1 266 ? 27.840 -4.963 -24.136 1.00 73.38 266 CYS A CA 1
ATOM 2171 C C . CYS A 1 266 ? 26.544 -5.639 -23.677 1.00 73.38 266 CYS A C 1
ATOM 2173 O O . CYS A 1 266 ? 26.328 -6.806 -24.001 1.00 73.38 266 CYS A O 1
ATOM 2175 N N . VAL A 1 267 ? 25.669 -4.921 -22.963 1.00 69.31 267 VAL A N 1
ATOM 2176 C CA . VAL A 1 267 ? 24.373 -5.456 -22.515 1.00 69.31 267 VAL A CA 1
ATOM 2177 C C . VAL A 1 267 ? 23.468 -5.778 -23.706 1.00 69.31 267 VAL A C 1
ATOM 2179 O O . VAL A 1 267 ? 22.870 -6.853 -23.730 1.00 69.31 267 VAL A O 1
ATOM 2182 N N . LEU A 1 268 ? 23.400 -4.908 -24.718 1.00 73.44 268 LEU A N 1
ATOM 2183 C CA . LEU A 1 268 ? 22.614 -5.153 -25.933 1.00 73.44 268 LEU A CA 1
ATOM 2184 C C . LEU A 1 268 ? 23.094 -6.411 -26.673 1.00 73.44 268 LEU A C 1
ATOM 2186 O O . LEU A 1 268 ? 22.289 -7.283 -27.006 1.00 73.44 268 LEU A O 1
ATOM 2190 N N . LEU A 1 269 ? 24.407 -6.539 -26.886 1.00 76.31 269 LEU A N 1
ATOM 2191 C CA . LEU A 1 269 ? 25.000 -7.696 -27.563 1.00 76.31 269 LEU A CA 1
ATOM 2192 C C . LEU A 1 269 ? 24.812 -8.994 -26.764 1.00 76.31 269 LEU A C 1
ATOM 2194 O O . LEU A 1 269 ? 24.493 -10.029 -27.349 1.00 76.31 269 LEU A O 1
ATOM 2198 N N . ALA A 1 270 ? 24.971 -8.946 -25.437 1.00 72.94 270 ALA A N 1
ATOM 2199 C CA . ALA A 1 270 ? 24.753 -10.099 -24.560 1.00 72.94 270 ALA A CA 1
ATOM 2200 C C . ALA A 1 270 ? 23.302 -10.610 -24.608 1.00 72.94 270 ALA A C 1
ATOM 2202 O O . ALA A 1 270 ? 23.070 -11.804 -24.437 1.00 72.94 270 ALA A O 1
ATOM 2203 N N . ASN A 1 271 ? 22.350 -9.721 -24.902 1.00 68.38 271 ASN A N 1
ATOM 2204 C CA . ASN A 1 271 ? 20.928 -10.028 -25.047 1.00 68.38 271 ASN A CA 1
ATOM 2205 C C . ASN A 1 271 ? 20.499 -10.283 -26.503 1.00 68.38 271 ASN A C 1
ATOM 2207 O O . ASN A 1 271 ? 19.313 -10.246 -26.822 1.00 68.38 271 ASN A O 1
ATOM 22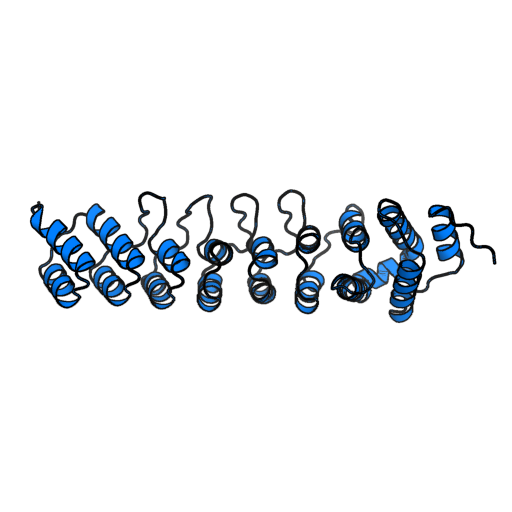11 N N . GLY A 1 272 ? 21.452 -10.551 -27.402 1.00 72.00 272 GLY A N 1
ATOM 2212 C CA . GLY A 1 272 ? 21.166 -10.973 -28.775 1.00 72.00 272 GLY A CA 1
ATOM 2213 C C . GLY A 1 272 ? 20.741 -9.853 -29.727 1.00 72.00 272 GLY A C 1
ATOM 2214 O O . GLY A 1 272 ? 20.352 -10.149 -30.856 1.00 72.00 272 GLY A O 1
ATOM 2215 N N . CYS A 1 273 ? 20.840 -8.585 -29.317 1.00 71.50 273 CYS A N 1
ATOM 2216 C CA . CYS A 1 273 ? 20.561 -7.454 -30.201 1.00 71.50 273 CYS A CA 1
ATOM 2217 C C . CYS A 1 273 ? 21.711 -7.265 -31.200 1.00 71.50 273 CYS A C 1
ATOM 2219 O O . CYS A 1 273 ? 22.887 -7.268 -30.827 1.00 71.50 273 CYS A O 1
ATOM 2221 N N . THR A 1 274 ? 21.398 -7.042 -32.478 1.00 74.00 274 THR A N 1
ATOM 2222 C CA . THR A 1 274 ? 22.418 -6.780 -33.504 1.00 74.00 274 THR A CA 1
ATOM 2223 C C . THR A 1 274 ? 22.724 -5.288 -33.617 1.00 74.00 274 THR A C 1
ATOM 2225 O O . THR A 1 274 ? 21.986 -4.535 -34.251 1.00 74.00 274 THR A O 1
ATOM 2228 N N . VAL A 1 275 ? 23.851 -4.850 -33.050 1.00 73.19 275 VAL A N 1
ATOM 2229 C CA . VAL A 1 275 ? 24.342 -3.471 -33.203 1.00 73.19 275 VAL A CA 1
ATOM 2230 C C . VAL A 1 275 ? 25.323 -3.396 -34.375 1.00 73.19 275 VAL A C 1
ATOM 2232 O O . VAL A 1 275 ? 26.433 -3.920 -34.310 1.00 73.19 275 VAL A O 1
ATOM 2235 N N . HIS A 1 276 ? 24.938 -2.727 -35.463 1.00 76.38 276 HIS A N 1
ATOM 2236 C CA . HIS A 1 276 ? 25.834 -2.512 -36.603 1.00 76.38 276 HIS A CA 1
ATOM 2237 C C . HIS A 1 276 ? 26.789 -1.333 -36.366 1.00 76.38 276 HIS A C 1
ATOM 2239 O O . HIS A 1 276 ? 26.413 -0.328 -35.766 1.00 76.38 276 HIS A O 1
ATOM 2245 N N . ALA A 1 277 ? 28.001 -1.399 -36.929 1.00 69.19 277 ALA A N 1
ATOM 2246 C CA . ALA A 1 277 ? 29.003 -0.329 -36.826 1.00 69.19 277 ALA A CA 1
ATOM 2247 C C . ALA A 1 277 ? 28.495 1.039 -37.328 1.00 69.19 277 ALA A C 1
ATOM 2249 O O . ALA A 1 277 ? 28.859 2.078 -36.786 1.00 69.19 277 ALA A O 1
ATOM 2250 N N . VAL A 1 278 ? 27.596 1.050 -38.320 1.00 68.19 278 VAL A N 1
ATOM 2251 C CA . VAL A 1 278 ? 26.938 2.272 -38.819 1.00 68.19 278 VAL A CA 1
ATOM 2252 C C . VAL A 1 278 ? 26.070 2.930 -37.740 1.00 68.19 278 VAL A C 1
ATOM 2254 O O . VAL A 1 278 ? 25.986 4.156 -37.685 1.00 68.19 278 VAL A O 1
ATOM 2257 N N . ASN A 1 279 ? 25.452 2.133 -36.866 1.00 68.00 279 ASN A N 1
ATOM 2258 C CA . ASN A 1 279 ? 24.603 2.621 -35.780 1.00 68.00 279 ASN A CA 1
ATOM 2259 C C . ASN A 1 279 ? 25.468 3.305 -34.715 1.00 68.00 279 ASN A C 1
ATOM 2261 O O . ASN A 1 279 ? 25.148 4.404 -34.278 1.00 68.00 279 ASN A O 1
ATOM 2265 N N . ILE A 1 280 ? 26.619 2.705 -34.395 1.00 69.38 280 ILE A N 1
ATOM 2266 C CA . ILE A 1 280 ? 27.629 3.280 -33.499 1.00 69.38 280 ILE A CA 1
ATOM 2267 C C . ILE A 1 280 ? 28.175 4.588 -34.084 1.00 69.38 280 ILE A C 1
ATOM 2269 O O . ILE A 1 280 ? 28.209 5.609 -33.410 1.00 69.38 280 ILE A O 1
ATOM 2273 N N . HIS A 1 281 ? 28.535 4.607 -35.367 1.00 68.62 281 HIS A N 1
ATOM 2274 C CA . HIS A 1 281 ? 29.087 5.807 -35.994 1.00 68.62 281 HIS A CA 1
ATOM 2275 C C . HIS A 1 281 ? 28.092 6.982 -36.018 1.00 68.62 281 HIS A C 1
ATOM 2277 O O . HIS A 1 281 ? 28.476 8.124 -35.772 1.00 68.62 281 HIS A O 1
ATOM 2283 N N . LYS A 1 282 ? 26.799 6.713 -36.255 1.00 66.94 282 LYS A N 1
ATOM 2284 C CA . LYS A 1 282 ? 25.736 7.730 -36.153 1.00 66.94 282 LYS A CA 1
ATOM 2285 C C . LYS A 1 282 ? 25.632 8.319 -34.745 1.00 66.94 282 LYS A C 1
ATOM 2287 O O . LYS A 1 282 ? 25.516 9.531 -34.617 1.00 66.94 282 LYS A O 1
ATOM 2292 N N . VAL A 1 283 ? 25.725 7.482 -33.715 1.00 64.75 283 VAL A N 1
ATOM 2293 C CA . VAL A 1 283 ? 25.723 7.896 -32.304 1.00 64.75 283 VAL A CA 1
ATOM 2294 C C . VAL A 1 283 ? 26.919 8.788 -31.967 1.00 64.75 283 VAL A C 1
ATOM 2296 O O . VAL A 1 283 ? 26.738 9.868 -31.415 1.00 64.75 283 VAL A O 1
ATOM 2299 N N . TYR A 1 284 ? 28.135 8.386 -32.337 1.00 69.12 284 TYR A N 1
ATOM 2300 C CA . TYR A 1 284 ? 29.339 9.184 -32.073 1.00 69.12 284 TYR A CA 1
ATOM 2301 C C . TYR A 1 284 ? 29.317 10.535 -32.805 1.00 69.12 284 TYR A C 1
ATOM 2303 O O . TYR A 1 284 ? 29.706 11.553 -32.233 1.00 69.12 284 TYR A O 1
ATOM 2311 N N . ASN A 1 285 ? 28.768 10.569 -34.025 1.00 68.81 285 ASN A N 1
ATOM 2312 C CA . ASN A 1 285 ? 28.535 11.820 -34.748 1.00 68.81 285 ASN A CA 1
ATOM 2313 C C . ASN A 1 285 ? 27.509 12.724 -34.038 1.00 68.81 285 ASN A C 1
ATOM 2315 O O . ASN A 1 285 ? 27.712 13.935 -34.004 1.00 68.81 285 ASN A O 1
ATOM 2319 N N . LEU A 1 286 ? 26.446 12.163 -33.443 1.00 63.88 286 LEU A N 1
ATOM 2320 C CA . LEU A 1 286 ? 25.482 12.918 -32.622 1.00 63.88 286 LEU A CA 1
ATOM 2321 C C . LEU A 1 286 ? 26.114 13.464 -31.330 1.00 63.88 286 LEU A C 1
ATOM 2323 O O . LEU A 1 286 ? 25.786 14.569 -30.912 1.00 63.88 286 LEU A O 1
ATOM 2327 N N . LEU A 1 287 ? 27.058 12.730 -30.733 1.00 60.75 287 LEU A N 1
ATOM 2328 C CA . LEU A 1 287 ? 27.824 13.156 -29.553 1.00 60.75 287 LEU A CA 1
ATOM 2329 C C . LEU A 1 287 ? 28.894 14.220 -29.862 1.00 60.75 287 LEU A C 1
ATOM 2331 O O . LEU A 1 287 ? 29.515 14.744 -28.940 1.00 60.75 287 LEU A O 1
ATOM 2335 N N . GLY A 1 288 ? 29.160 14.518 -31.140 1.00 60.06 288 GLY A N 1
ATOM 2336 C CA . GLY A 1 2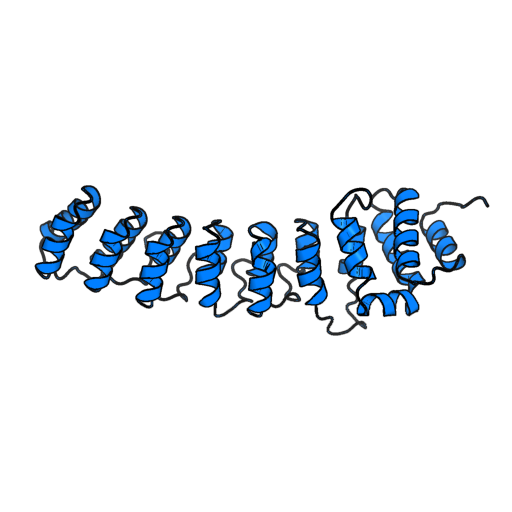88 ? 30.273 15.383 -31.547 1.00 60.06 288 GLY A CA 1
ATOM 2337 C C . GLY A 1 288 ? 31.657 14.787 -31.251 1.00 60.06 288 GLY A C 1
ATOM 2338 O O . GLY A 1 288 ? 32.655 15.508 -31.262 1.00 60.06 288 GLY A O 1
ATOM 2339 N N . ILE A 1 289 ? 31.730 13.480 -30.981 1.00 58.66 289 ILE A N 1
ATOM 2340 C CA . ILE A 1 289 ? 32.972 12.755 -30.714 1.00 58.66 289 ILE A CA 1
ATOM 2341 C C . ILE A 1 289 ? 33.447 12.164 -32.043 1.00 58.66 289 ILE A C 1
ATOM 2343 O O . ILE A 1 289 ? 32.873 11.205 -32.559 1.00 58.66 289 ILE A O 1
ATOM 2347 N N . HIS A 1 290 ? 34.509 12.732 -32.612 1.00 51.28 290 HIS A N 1
ATOM 2348 C CA . HIS A 1 290 ? 35.160 12.147 -33.779 1.00 51.28 290 HIS A CA 1
ATOM 2349 C C . HIS A 1 290 ? 35.956 10.909 -33.353 1.00 51.28 290 HIS A C 1
ATOM 2351 O O . HIS A 1 290 ? 36.997 11.022 -32.711 1.00 51.28 290 HIS A O 1
ATOM 2357 N N . LEU A 1 291 ? 35.459 9.725 -33.713 1.00 47.09 291 LEU A N 1
ATOM 2358 C CA . LEU A 1 291 ? 36.236 8.490 -33.639 1.00 47.09 291 LEU A CA 1
ATOM 2359 C C . LEU A 1 291 ? 37.357 8.552 -34.684 1.00 47.09 291 LEU A C 1
ATOM 2361 O O . LEU A 1 291 ? 37.100 8.391 -35.879 1.00 47.09 291 LEU A O 1
ATOM 2365 N N . GLU A 1 292 ? 38.588 8.801 -34.242 1.00 38.72 292 GLU A N 1
ATOM 2366 C CA . GLU A 1 292 ? 39.778 8.517 -35.044 1.00 38.72 292 GLU A CA 1
ATOM 2367 C C . GLU A 1 292 ? 39.994 6.996 -35.028 1.00 38.72 292 GLU A C 1
ATOM 2369 O O . GLU A 1 292 ? 40.332 6.423 -33.993 1.00 38.72 292 GLU A O 1
ATOM 2374 N N . PHE A 1 293 ? 39.709 6.341 -36.156 1.00 41.41 293 PHE A N 1
ATOM 2375 C CA . PHE A 1 293 ? 40.022 4.926 -36.386 1.00 41.41 293 PHE A CA 1
ATOM 2376 C C . PHE A 1 293 ? 41.466 4.748 -36.855 1.00 41.41 293 PHE A C 1
ATOM 2378 O O . PHE A 1 293 ? 41.894 5.530 -37.737 1.00 41.41 293 PHE A O 1
#

Sequence (293 aa):
MLNRNGESLLYQSLRCTDQYFLNEILKKGVSLDENLYKKILHNAVKLNNPTFVNSLLRYGASMDNEDIMGLTPLYIAVENSNLEIVSMLLYYNCDISSNNYGNMSPFLYSLFCGSDEEIQLLLLEYETDMNNTNLMRNNLFVAVERCPNLIPHIISHGADVNQICNDRNIIDWISEHPIESNLFKIIWDSFKYETWESTFDESILMIILSNSSLRNSVWSDYLRIIIESSQIQYILNTEIVLFLSLFVEGYINRGFIESDFYDLICVLLANGCTVHAVNIHKVYNLLGIHLEF